Protein 6BK5 (pdb70)

Foldseek 3Di:
DQQFLFFDCQDPCLLVLLVVLLVLVLVLVVPPLQVQDCFPVRQNVLSVVQSVLVVLLPVVDPCVQVGGQSVVSRLSSLSSVLSVVLSVLCVVPVVCCSVCPDPSVVVVNLSSLLSLVSSVLCCQCCPSSHGPQPHDQPDPVLRCVCCVVPNRRFKAALVVVVVVCCVPVVDDPLCSVVVCVQQVSNPSRMHGSVSSSLQCLAQDPPNLSVLSCCCQPPNDLQEDEEDGPVVQVVLCLVPLVPQQEKHKYAYSVDRSWIKMWTHHPVSDIDIDTDPPDYPLVVVVVCVVVSRHAARSNHNDGDPSVVSSVCRVVVVVPQDSVND

Nearest PDB structures (foldseek):
  6bk5-assembly1_A  TM=1.003E+00  e=8.204E-56  Salpingoeca rosetta
  8vw5-assembly2_B  TM=9.640E-01  e=7.137E-28  Homo sapiens
  9fqh-assembly1_A  TM=9.362E-01  e=2.636E-28  Homo sapiens
  8vw5-assembly1_A  TM=9.492E-01  e=9.622E-28  Homo sapiens
  8gcy-assembly1_A  TM=9.253E-01  e=1.363E-27  Homo sapiens

InterPro domains:
  IPR001841 Zinc finger, RING-type [PS50089] (362-403)
  IPR001841 Zinc finger, RING-type [SM00184] (362-402)
  IPR003153 Adaptor protein Cbl, N-terminal helical [PF02262] (37-157)
  IPR009060 UBA-like superfamily [SSF46934] (501-550)
  IPR011992 EF-hand domain pair [SSF47473] (161-243)
  IPR013083 Zinc finger, RING/FYVE/PHD-type [G3DSA:3.30.40.10] (332-418)
  IPR014741 Adaptor protein Cbl, EF hand-like [PF02761] (161-243)
  IPR014742 Adaptor protein Cbl, SH2-like domain [PF02762] (245-330)
  IPR014742 Adaptor protein Cbl, SH2-like domain [cd09920] (237-333)
  IPR015940 Ubiquitin-associated domain [PF00627] (513-548)
  IPR015940 Ubiquitin-associated domain [PS50030] (511-551)
  IPR015940 Ubiquitin-associated domain [SM00165] (513-550)
  IPR017907 Zinc finger, RING-type, cons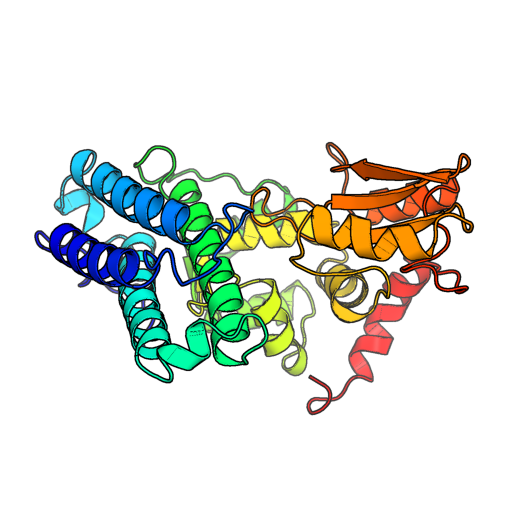erved site [PS00518] (377-386)
  IPR024159 Adaptor protein Cbl, PTB domain [PS51506] (32-332)
  IPR024162 Adaptor prote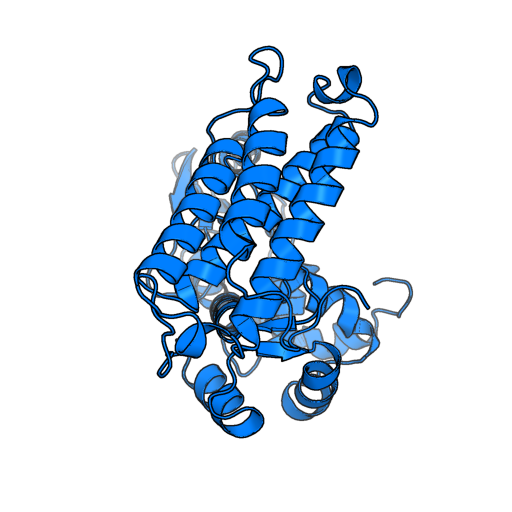in Cbl [PTHR23007] (11-489)
  IPR036537 Adaptor protein Cbl, N-terminal domain superfamily [G3DSA:1.20.930.20] (32-157)
  IPR036537 Adaptor protein Cbl, N-terminal domain superfamily [SSF47668] (36-157)
  IPR036860 SH2 domain superfamily [G3DSA:3.30.505.10] (246-331)
  IPR036860 SH2 domain superfamily [SSF55550] (245-330)

B-factor: mean 47.24, std 24.7, range [16.47, 146.28]

Sequence (323 aa):
DLFTCEPGAVDARTTSRIEKATRKLLTLCSNKRLKLKNSPPYLQGILFDTNDFFRRIFSLNTLDTLRDCPYLNLAVRKYLIHCRIATKLFRDAGEEMESEDSEYRRQLNKYTLVFSHMLADLQAVYKDGHLDADFTIVKIDAREFWHRQFGKRLVVPWSELVPIMQAELGLSEKEGPALQHTMDITENNHVSWFEFDVFTRLFQPWSQLINNWYVLALNHPAYKAFITYDEVEAILRHHLHRPGSYVYRLSCTRLGQWAIGFVTRAGKIVQTIPQNKSLYQALLDGVEERLYLYPDGKNVQLDLKRMISDAPQNRVQVTKEEY

Structure (mmCIF, N/CA/C/O backbone):
data_6BK5
#
_entry.id   6BK5
#
_cell.length_a   115.251
_cell.length_b   115.251
_cell.length_c   68.777
_cell.angle_alpha   90.00
_cell.angle_beta   90.00
_cell.angle_gamma   120.00
#
_symmetry.space_group_name_H-M   'P 31 2 1'
#
loop_
_entity.id
_entity.type
_entity.pdbx_description
1 polymer 'Ubiquitin Ligase Cbl'
2 non-polymer 'CALCIUM ION'
3 water water
#
loop_
_atom_site.group_PDB
_atom_site.id
_atom_site.type_symbol
_atom_site.label_atom_id
_atom_site.label_alt_id
_atom_site.label_comp_id
_atom_site.label_asym_id
_atom_site.label_entity_id
_atom_site.label_seq_id
_atom_site.pdbx_PDB_ins_code
_atom_site.Cartn_x
_atom_site.Cartn_y
_atom_site.Cartn_z
_atom_site.occupancy
_atom_site.B_iso_or_equiv
_atom_site.auth_seq_id
_atom_site.auth_comp_id
_atom_site.auth_asym_id
_atom_site.auth_atom_id
_atom_site.pdbx_PDB_model_num
ATOM 1 N N . ASP A 1 27 ? -39.097 0.323 16.555 1.00 94.89 27 ASP A N 1
ATOM 2 C CA . ASP A 1 27 ? -38.481 -0.857 15.959 1.00 92.80 27 ASP A CA 1
ATOM 3 C C . ASP A 1 27 ? -38.463 -0.709 14.438 1.00 84.47 27 ASP A C 1
ATOM 4 O O . ASP A 1 27 ? -39.073 0.212 13.896 1.00 80.93 27 ASP A O 1
ATOM 9 N N . LEU A 1 28 ? -37.765 -1.620 13.753 1.00 82.99 28 LEU A N 1
ATOM 10 C CA . LEU A 1 28 ? -37.556 -1.482 12.313 1.00 78.44 28 LEU A CA 1
ATOM 11 C C . LEU A 1 28 ? -38.740 -1.995 11.498 1.00 74.31 28 LEU A C 1
ATOM 12 O O . LEU A 1 28 ? -39.045 -1.446 10.432 1.00 75.77 28 LEU A O 1
ATOM 17 N N . PHE A 1 29 ? -39.397 -3.058 11.955 1.00 65.74 29 PHE A N 1
ATOM 18 C CA . PHE A 1 29 ? -40.420 -3.735 11.164 1.00 55.37 29 PHE A CA 1
ATOM 19 C C . PHE A 1 29 ? -41.778 -3.256 11.637 1.00 55.94 29 PHE A C 1
ATOM 20 O O . PHE A 1 29 ? -42.179 -3.520 12.774 1.00 58.67 29 PHE A O 1
ATOM 28 N N . THR A 1 30 ? -42.479 -2.551 10.759 1.00 57.39 30 THR A N 1
ATOM 29 C CA . THR A 1 30 ? -43.723 -1.897 11.113 1.00 53.96 30 THR A CA 1
ATOM 30 C C . THR A 1 30 ? -44.670 -1.969 9.924 1.00 44.94 30 THR A C 1
ATOM 31 O O . THR A 1 30 ? -44.236 -2.086 8.774 1.00 45.58 30 THR A O 1
ATOM 35 N N . CYS A 1 31 ? -45.971 -1.922 10.209 1.00 41.54 31 CYS A N 1
ATOM 36 C CA . CYS A 1 31 ? -46.995 -2.060 9.173 1.00 40.04 31 CYS A CA 1
ATOM 37 C C . CYS A 1 31 ? -47.536 -0.732 8.672 1.00 39.48 31 CYS A C 1
ATOM 38 O O . CYS A 1 31 ? -48.386 -0.727 7.776 1.00 43.40 31 CYS A O 1
ATOM 41 N N . GLU A 1 32 ? -47.082 0.384 9.237 1.00 33.18 32 GLU A N 1
ATOM 42 C CA . GLU A 1 32 ? -47.617 1.683 8.895 1.00 40.87 32 GLU A CA 1
ATOM 43 C C . GLU A 1 32 ? -47.305 2.011 7.435 1.00 44.21 32 GLU A C 1
ATOM 44 O O . GLU A 1 32 ? -46.347 1.485 6.856 1.00 40.01 32 GLU A O 1
ATOM 50 N N . PRO A 1 33 ? -48.113 2.862 6.807 1.00 43.18 33 PRO A N 1
ATOM 51 C CA . PRO A 1 33 ? -47.834 3.239 5.424 1.00 47.96 33 PRO A CA 1
ATOM 52 C C . PRO A 1 33 ? -46.561 4.063 5.344 1.00 43.84 33 PRO A C 1
ATOM 53 O O . PRO A 1 33 ? -46.126 4.684 6.317 1.00 41.02 33 PRO A O 1
ATOM 57 N N . GLY A 1 34 ? -45.950 4.047 4.159 1.00 41.19 34 GLY A N 1
ATOM 58 C CA . GLY A 1 34 ? -44.784 4.875 3.903 1.00 36.45 34 GLY A CA 1
ATOM 59 C C . GLY A 1 34 ? -43.724 4.161 3.092 1.00 39.83 34 GLY A C 1
ATOM 60 O O . GLY A 1 34 ? -42.839 4.795 2.518 1.00 46.70 34 GLY A O 1
ATOM 61 N N . ALA A 1 35 ? -43.789 2.836 3.051 1.00 32.78 35 ALA A N 1
ATOM 62 C CA . ALA A 1 35 ? -42.816 2.065 2.298 1.00 34.08 35 ALA A CA 1
ATOM 63 C C . ALA A 1 35 ? -43.265 1.797 0.874 1.00 37.48 35 ALA A C 1
ATOM 64 O O . ALA A 1 35 ? -42.423 1.488 0.023 1.00 35.82 35 ALA A O 1
ATOM 66 N N . VAL A 1 36 ? -44.567 1.897 0.611 1.00 34.82 36 VAL A N 1
ATOM 67 C CA . VAL A 1 36 ? -45.153 1.642 -0.698 1.00 31.64 36 VAL A CA 1
ATOM 68 C C . VAL A 1 36 ? -45.374 2.992 -1.367 1.00 37.91 36 VAL A C 1
ATOM 69 O O . VAL A 1 36 ? -46.191 3.791 -0.896 1.00 40.02 36 VAL A O 1
ATOM 73 N N . ASP A 1 37 ? -44.626 3.275 -2.438 1.00 37.89 37 ASP A N 1
ATOM 74 C CA . ASP A 1 37 ? -44.873 4.476 -3.242 1.00 38.25 37 ASP A CA 1
ATOM 75 C C . ASP A 1 37 ? -44.325 4.254 -4.648 1.00 33.35 37 ASP A C 1
ATOM 76 O O . ASP A 1 37 ? -43.870 3.160 -4.997 1.00 35.72 37 ASP A O 1
ATOM 81 N N . ALA A 1 38 ? -44.336 5.313 -5.445 1.00 36.09 38 ALA A N 1
ATOM 82 C CA . ALA A 1 38 ? -43.933 5.227 -6.839 1.00 43.29 38 ALA A CA 1
ATOM 83 C C . ALA A 1 38 ? -42.468 4.829 -7.033 1.00 50.17 38 ALA A C 1
ATOM 84 O O . ALA A 1 38 ? -42.101 4.460 -8.152 1.00 47.93 38 ALA A O 1
ATOM 86 N N . ARG A 1 39 ? -41.631 4.866 -5.992 1.00 45.96 39 ARG A N 1
ATOM 87 C CA . ARG A 1 39 ? -40.232 4.480 -6.128 1.00 41.97 39 ARG A CA 1
ATOM 88 C C . ARG A 1 39 ? -39.920 3.116 -5.530 1.00 42.81 39 ARG A C 1
ATOM 89 O O . ARG A 1 39 ? -38.766 2.680 -5.591 1.00 43.30 39 ARG A O 1
ATOM 97 N N . THR A 1 40 ? -40.914 2.423 -4.981 1.00 32.63 40 THR A N 1
ATOM 98 C CA . THR A 1 40 ? -40.646 1.187 -4.260 1.00 39.80 40 THR A CA 1
ATOM 99 C C . THR A 1 40 ? -39.947 0.157 -5.145 1.00 42.45 40 THR A C 1
ATOM 100 O O . THR A 1 40 ? -38.983 -0.483 -4.711 1.00 47.95 40 THR A O 1
ATOM 104 N N . THR A 1 41 ? -40.415 -0.036 -6.386 1.00 36.92 41 THR A N 1
ATOM 105 C CA . THR A 1 41 ? -39.798 -1.104 -7.177 1.00 39.91 41 THR A CA 1
ATOM 106 C C . THR A 1 41 ? -38.374 -0.732 -7.571 1.00 41.39 41 THR A C 1
ATOM 107 O O . THR A 1 41 ? -37.502 -1.606 -7.644 1.00 42.52 41 THR A O 1
ATOM 111 N N . SER A 1 42 ? -38.119 0.557 -7.796 1.00 37.44 42 SER A N 1
ATOM 112 C CA . SER A 1 42 ? -36.751 1.024 -7.985 1.00 39.92 42 SER A CA 1
ATOM 113 C C . SER A 1 42 ? -35.873 0.665 -6.783 1.00 40.29 42 SER A C 1
ATOM 114 O O . SER A 1 42 ? -34.774 0.124 -6.939 1.00 39.16 42 SER A O 1
ATOM 117 N N . ARG A 1 43 ? -36.349 0.942 -5.569 1.00 46.30 43 ARG A N 1
ATOM 118 C CA . ARG A 1 43 ? -35.551 0.603 -4.395 1.00 44.84 43 ARG A CA 1
ATOM 119 C C . ARG A 1 43 ? -35.385 -0.905 -4.268 1.00 46.37 43 ARG A C 1
ATOM 120 O O . ARG A 1 43 ? -34.303 -1.394 -3.919 1.00 49.82 43 ARG A O 1
ATOM 128 N N . ILE A 1 44 ? -36.436 -1.660 -4.584 1.00 44.99 44 ILE A N 1
ATOM 129 C CA . ILE A 1 44 ? -36.353 -3.114 -4.486 1.00 42.05 44 ILE A CA 1
ATOM 130 C C . ILE A 1 44 ? -35.389 -3.660 -5.526 1.00 46.77 44 ILE A C 1
ATOM 131 O O . ILE A 1 44 ? -34.602 -4.576 -5.243 1.00 46.47 44 ILE A O 1
ATOM 136 N N . GLU A 1 45 ? -35.409 -3.094 -6.736 1.00 46.55 45 GLU A N 1
ATOM 137 C CA . GLU A 1 45 ? -34.496 -3.569 -7.770 1.00 46.62 45 GLU A CA 1
ATOM 138 C C . GLU A 1 45 ? -33.045 -3.221 -7.443 1.00 47.65 45 GLU A C 1
ATOM 139 O O . GLU A 1 45 ? -32.138 -4.032 -7.675 1.00 49.16 45 GLU A O 1
ATOM 145 N N . LYS A 1 46 ? -32.805 -2.024 -6.902 1.00 44.70 46 LYS A N 1
ATOM 146 C CA . LYS A 1 46 ? -31.437 -1.626 -6.578 1.00 47.53 46 LYS A CA 1
ATOM 147 C C . LYS A 1 46 ? -30.856 -2.501 -5.477 1.00 49.99 46 LYS A C 1
ATOM 148 O O . LYS A 1 46 ? -29.690 -2.909 -5.553 1.00 52.26 46 LYS A O 1
ATOM 154 N N . ALA A 1 47 ? -31.653 -2.807 -4.447 1.00 41.08 47 ALA A N 1
ATOM 155 C CA . ALA A 1 47 ? -31.170 -3.700 -3.398 1.00 43.75 47 ALA A CA 1
ATOM 156 C C . ALA A 1 47 ? -30.941 -5.105 -3.937 1.00 46.28 47 ALA A C 1
ATOM 157 O O . ALA A 1 47 ? -29.996 -5.782 -3.522 1.00 44.40 47 ALA A O 1
ATOM 159 N N . THR A 1 48 ? -31.782 -5.543 -4.882 1.00 49.93 48 THR A N 1
ATOM 160 C CA . THR A 1 48 ? -31.708 -6.911 -5.390 1.00 47.71 48 THR A CA 1
ATOM 161 C C . THR A 1 48 ? -30.466 -7.119 -6.260 1.00 50.66 48 THR A C 1
ATOM 162 O O . THR A 1 48 ? -29.724 -8.091 -6.078 1.00 50.72 48 THR A O 1
ATOM 166 N N . ARG A 1 49 ? -30.223 -6.235 -7.227 1.00 54.58 49 ARG A N 1
ATOM 167 C CA . ARG A 1 49 ? -29.055 -6.477 -8.070 1.00 59.64 49 ARG A CA 1
ATOM 168 C C . ARG A 1 49 ? -27.758 -6.241 -7.298 1.00 59.29 49 ARG A C 1
ATOM 169 O O . ARG A 1 49 ? -26.768 -6.937 -7.535 1.00 57.40 49 ARG A O 1
ATOM 177 N N . LYS A 1 50 ? -27.765 -5.305 -6.343 1.00 59.29 50 LYS A N 1
ATOM 178 C CA . LYS A 1 50 ? -26.621 -5.101 -5.457 1.00 57.62 50 LYS A CA 1
ATOM 179 C C . LYS A 1 50 ? -26.191 -6.406 -4.813 1.00 62.19 50 LYS A C 1
ATOM 180 O O . LYS A 1 50 ? -24.996 -6.662 -4.626 1.00 66.53 50 LYS A O 1
ATOM 186 N N . LEU A 1 51 ? -27.162 -7.242 -4.469 1.00 62.69 51 LEU A N 1
ATOM 187 C CA . LEU A 1 51 ? -26.919 -8.509 -3.805 1.00 59.96 51 LEU A CA 1
ATOM 188 C C . LEU A 1 51 ? -26.701 -9.638 -4.799 1.00 60.94 51 LEU A C 1
ATOM 189 O O . LEU A 1 51 ? -25.905 -10.541 -4.531 1.00 67.58 51 LEU A O 1
ATOM 194 N N . LEU A 1 52 ? -27.382 -9.600 -5.949 1.00 57.18 52 LEU A N 1
ATOM 195 C CA . LEU A 1 52 ? -27.123 -10.582 -7.000 1.00 59.72 52 LEU A CA 1
ATOM 196 C C . LEU A 1 52 ? -25.700 -10.469 -7.539 1.00 63.53 52 LEU A C 1
ATOM 197 O O . LEU A 1 52 ? -25.106 -11.474 -7.956 1.00 65.11 52 LEU A O 1
ATOM 202 N N . THR A 1 53 ? -25.144 -9.259 -7.562 1.00 59.61 53 THR A N 1
ATOM 203 C CA . THR A 1 53 ? -23.757 -9.108 -7.981 1.00 67.29 53 THR A CA 1
ATOM 204 C C . THR A 1 53 ? -22.814 -9.749 -6.974 1.00 77.07 53 THR A C 1
ATOM 205 O O . THR A 1 53 ? -21.830 -10.395 -7.354 1.00 88.47 53 THR A O 1
ATOM 209 N N . LEU A 1 54 ? -23.110 -9.589 -5.684 1.00 75.68 54 LEU A N 1
ATOM 210 C CA . LEU A 1 54 ? -22.307 -10.213 -4.643 1.00 68.58 54 LEU A CA 1
ATOM 211 C C . LEU A 1 54 ? -22.323 -11.726 -4.782 1.00 69.17 54 LEU A C 1
ATOM 212 O O . LEU A 1 54 ? -21.285 -12.353 -5.025 1.00 77.15 54 LEU A O 1
ATOM 217 N N . CYS A 1 55 ? -23.494 -12.334 -4.657 1.00 68.29 55 CYS A N 1
ATOM 218 C CA . CYS A 1 55 ? -23.551 -13.791 -4.750 1.00 82.13 55 CYS A CA 1
ATOM 219 C C . CYS A 1 55 ? -23.528 -14.281 -6.192 1.00 89.75 55 CYS A C 1
ATOM 220 O O . CYS A 1 55 ? -24.215 -15.240 -6.549 1.00 92.15 55 CYS A O 1
ATOM 223 N N . SER A 1 56 ? -22.725 -13.630 -7.034 1.00 91.45 56 SER A N 1
ATOM 224 C CA . SER A 1 56 ? -22.485 -14.058 -8.400 1.00 90.60 56 SER A CA 1
ATOM 225 C C . SER A 1 56 ? -21.034 -14.438 -8.637 1.00 95.01 56 SER A C 1
ATOM 226 O O . SER A 1 56 ? -20.674 -14.780 -9.773 1.00 93.00 56 SER A O 1
ATOM 229 N N . ASN A 1 57 ? -20.185 -14.360 -7.612 1.00 99.56 57 ASN A N 1
ATOM 230 C CA . ASN A 1 57 ? -18.847 -14.923 -7.724 1.00 108.28 57 ASN A CA 1
ATOM 231 C C . ASN A 1 57 ? -18.963 -16.391 -8.076 1.00 112.44 57 ASN A C 1
ATOM 232 O O . ASN A 1 57 ? -19.459 -17.183 -7.269 1.00 112.13 57 ASN A O 1
ATOM 237 N N . LYS A 1 58 ? -18.524 -16.769 -9.275 1.00 116.78 58 LYS A N 1
ATOM 238 C CA . LYS A 1 58 ? -18.264 -18.181 -9.506 1.00 122.54 58 LYS A CA 1
ATOM 239 C C . LYS A 1 58 ? -17.253 -18.711 -8.498 1.00 122.07 58 LYS A C 1
ATOM 240 O O . LYS A 1 58 ? -17.221 -19.919 -8.238 1.00 125.25 58 LYS A O 1
ATOM 246 N N . ARG A 1 59 ? -16.444 -17.817 -7.916 1.00 117.76 59 ARG A N 1
ATOM 247 C CA . ARG A 1 59 ? -15.588 -18.169 -6.788 1.00 110.84 59 ARG A CA 1
ATOM 248 C C . ARG A 1 59 ? -16.409 -18.739 -5.636 1.00 108.24 59 ARG A C 1
ATOM 249 O O . ARG A 1 59 ? -16.069 -19.787 -5.072 1.00 109.80 59 ARG A O 1
ATOM 257 N N . LEU A 1 60 ? -17.492 -18.059 -5.269 1.00 102.95 60 LEU A N 1
ATOM 258 C CA . LEU A 1 60 ? -18.430 -18.625 -4.309 1.00 103.30 60 LEU A CA 1
ATOM 259 C C . LEU A 1 60 ? -18.976 -19.939 -4.848 1.00 107.74 60 LEU A C 1
ATOM 260 O O . LEU A 1 60 ? -19.505 -19.994 -5.962 1.00 107.01 60 LEU A O 1
ATOM 265 N N . LYS A 1 61 ? -18.834 -21.002 -4.068 1.00 112.84 61 LYS A N 1
ATOM 266 C CA . LYS A 1 61 ? -19.285 -22.319 -4.487 1.00 114.02 61 LYS A CA 1
ATOM 267 C C . LYS A 1 61 ? -20.785 -22.517 -4.263 1.00 110.39 61 LYS A C 1
ATOM 268 O O . LYS A 1 61 ? -21.234 -23.665 -4.169 1.00 115.35 61 LYS A O 1
ATOM 274 N N . LEU A 1 62 ? -21.557 -21.428 -4.184 1.00 104.56 62 LEU A N 1
ATOM 275 C CA . LEU A 1 62 ? -22.981 -21.494 -3.857 1.00 98.61 62 LEU A CA 1
ATOM 276 C C . LEU A 1 62 ? -23.715 -22.452 -4.781 1.00 99.64 62 LEU A C 1
ATOM 277 O O . LEU A 1 62 ? -23.700 -22.282 -6.004 1.00 100.98 62 LEU A O 1
ATOM 282 N N . LYS A 1 63 ? -24.362 -23.455 -4.191 1.00 96.78 63 LYS A N 1
ATOM 283 C CA . LYS A 1 63 ? -25.040 -24.490 -4.956 1.00 94.00 63 LYS A CA 1
ATOM 284 C C . LYS A 1 63 ? -26.466 -24.071 -5.305 1.00 91.64 63 LYS A C 1
ATOM 285 O O . LYS A 1 63 ? -27.063 -23.192 -4.673 1.00 80.96 63 LYS A O 1
ATOM 291 N N . ASN A 1 64 ? -27.007 -24.719 -6.340 1.00 96.05 64 ASN A N 1
ATOM 292 C CA . ASN A 1 64 ? -28.379 -24.456 -6.757 1.00 95.95 64 ASN A CA 1
ATOM 293 C C . ASN A 1 64 ? -29.402 -25.050 -5.796 1.00 97.92 64 ASN A C 1
ATOM 294 O O . ASN A 1 64 ? -30.567 -24.632 -5.822 1.00 95.69 64 ASN A O 1
ATOM 299 N N . SER A 1 65 ? -28.992 -26.011 -4.964 1.00 100.36 65 SER A N 1
ATOM 300 C CA . SER A 1 65 ? -29.900 -26.700 -4.059 1.00 95.60 65 SER A CA 1
ATOM 301 C C . SER A 1 65 ? -30.733 -25.694 -3.266 1.00 88.00 65 SER A C 1
ATOM 302 O O . SER A 1 65 ? -30.176 -24.728 -2.723 1.00 89.51 65 SER A O 1
ATOM 305 N N . PRO A 1 66 ? -32.053 -25.858 -3.204 1.00 76.72 66 PRO A N 1
ATOM 306 C CA . PRO A 1 66 ? -32.877 -24.959 -2.383 1.00 68.22 66 PRO A CA 1
ATOM 307 C C . PRO A 1 66 ? -32.490 -25.074 -0.921 1.00 65.04 66 PRO A C 1
ATOM 308 O O . PRO A 1 66 ? -32.165 -26.171 -0.446 1.00 71.31 66 PRO A O 1
ATOM 312 N N . PRO A 1 67 ? -32.494 -23.961 -0.175 1.00 64.69 67 PRO A N 1
ATOM 313 C CA . PRO A 1 67 ? -32.867 -22.628 -0.665 1.00 62.99 67 PRO A CA 1
ATOM 314 C C . PRO A 1 67 ? -31.771 -21.995 -1.540 1.00 60.42 67 PRO A C 1
ATOM 315 O O . PRO A 1 67 ? -30.618 -21.932 -1.125 1.00 62.46 67 PRO A O 1
ATOM 319 N N . TYR A 1 68 ? -32.137 -21.545 -2.738 1.00 58.83 68 TYR A N 1
ATOM 320 C CA . TYR A 1 68 ? -31.187 -21.015 -3.712 1.00 59.77 68 TYR A CA 1
ATOM 321 C C . TYR A 1 68 ? -31.284 -19.492 -3.712 1.00 57.21 68 TYR A C 1
ATOM 322 O O . TYR A 1 68 ? -32.245 -18.925 -4.243 1.00 50.15 68 TYR A O 1
ATOM 331 N N . LEU A 1 69 ? -30.261 -18.837 -3.155 1.00 49.39 69 LEU A N 1
ATOM 332 C CA . LEU A 1 69 ? -30.347 -17.410 -2.860 1.00 46.97 69 LEU A CA 1
ATOM 333 C C . LEU A 1 69 ? -30.567 -16.579 -4.121 1.00 57.24 69 LEU A C 1
ATOM 334 O O . LEU A 1 69 ? -31.451 -15.713 -4.154 1.00 57.37 69 LEU A O 1
ATOM 339 N N . GLN A 1 70 ? -29.772 -16.827 -5.170 1.00 52.81 70 GLN A N 1
ATOM 340 C CA . GLN A 1 70 ? -29.891 -16.036 -6.397 1.00 55.13 70 GLN A CA 1
ATOM 341 C C . GLN A 1 70 ? -31.267 -16.187 -7.031 1.00 51.95 70 GLN A C 1
ATOM 342 O O . GLN A 1 70 ? -31.850 -15.205 -7.500 1.00 53.81 70 GLN A O 1
ATOM 348 N N . GLY A 1 71 ? -31.794 -17.413 -7.066 1.00 52.49 71 GLY A N 1
ATOM 349 C CA . GLY A 1 71 ? -33.117 -17.625 -7.615 1.00 45.00 71 GLY A CA 1
ATOM 350 C C . GLY A 1 71 ? -34.193 -16.942 -6.799 1.00 47.85 71 GLY A C 1
ATOM 351 O O . GLY A 1 71 ? -35.131 -16.365 -7.353 1.00 44.39 71 GLY A O 1
ATOM 352 N N . ILE A 1 72 ? -34.074 -16.997 -5.470 1.00 45.53 72 ILE A N 1
ATOM 353 C CA . ILE A 1 72 ? -35.063 -16.344 -4.615 1.00 40.80 72 ILE A CA 1
ATOM 354 C C . ILE A 1 72 ? -35.028 -14.839 -4.830 1.00 44.75 72 ILE A C 1
ATOM 355 O O . ILE A 1 72 ? -36.071 -14.191 -4.981 1.00 45.59 72 ILE A O 1
ATOM 360 N N . LEU A 1 73 ? -33.824 -14.261 -4.860 1.00 44.80 73 LEU A N 1
ATOM 361 C CA . LEU A 1 73 ? -33.711 -12.822 -5.049 1.00 42.47 73 LEU A CA 1
ATOM 362 C C . LEU A 1 73 ? -34.337 -12.412 -6.370 1.00 45.77 73 LEU A C 1
ATOM 363 O O . LEU A 1 73 ? -35.161 -11.491 -6.426 1.00 43.76 73 LEU A O 1
ATOM 368 N N . PHE A 1 74 ? -33.976 -13.113 -7.442 1.00 42.75 74 PHE A N 1
ATOM 369 C CA . PHE A 1 74 ? -34.597 -12.862 -8.731 1.00 42.93 74 PHE A CA 1
ATOM 370 C C . PHE A 1 74 ? -36.116 -12.980 -8.640 1.00 42.91 74 PHE A C 1
ATOM 371 O O . PHE A 1 74 ? -36.846 -12.077 -9.067 1.00 44.40 74 PHE A O 1
ATOM 379 N N . ASP A 1 75 ? -36.607 -14.086 -8.071 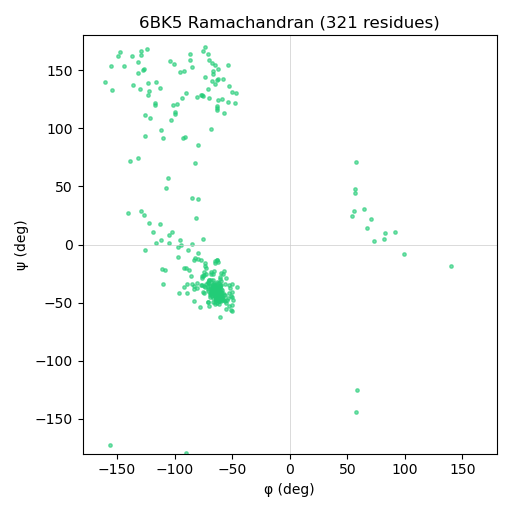1.00 39.12 75 ASP A N 1
ATOM 380 C CA . ASP A 1 75 ? -38.047 -14.327 -8.033 1.00 40.54 75 ASP A CA 1
ATOM 381 C C . ASP A 1 75 ? -38.773 -13.264 -7.226 1.00 38.75 75 ASP A C 1
ATOM 382 O O . ASP A 1 75 ? -39.894 -12.873 -7.575 1.00 45.66 75 ASP A O 1
ATOM 387 N N . THR A 1 76 ? -38.160 -12.797 -6.134 1.00 33.65 76 THR A N 1
ATOM 388 C CA . THR A 1 76 ? -38.836 -11.851 -5.244 1.00 37.50 76 THR A CA 1
ATOM 389 C C . THR A 1 76 ? -38.959 -10.479 -5.897 1.00 34.96 76 THR A C 1
ATOM 390 O O . THR A 1 76 ? -40.036 -9.865 -5.904 1.00 31.21 76 THR A O 1
ATOM 394 N N . ASN A 1 77 ? -37.851 -9.975 -6.430 1.00 38.79 77 ASN A N 1
ATOM 395 C CA . ASN A 1 77 ? -37.899 -8.763 -7.235 1.00 39.55 77 ASN A CA 1
ATOM 396 C C . ASN A 1 77 ? -38.958 -8.872 -8.319 1.00 37.88 77 ASN A C 1
ATOM 397 O O . ASN A 1 77 ? -39.735 -7.935 -8.547 1.00 34.85 77 ASN A O 1
ATOM 402 N N . ASP A 1 78 ? -39.009 -10.020 -8.993 1.00 37.47 78 ASP A N 1
ATOM 403 C CA . ASP A 1 78 ? -40.003 -10.209 -10.038 1.00 35.19 78 ASP A CA 1
ATOM 404 C C . ASP A 1 78 ? -41.414 -10.209 -9.456 1.00 36.86 78 ASP A C 1
ATOM 405 O O . ASP A 1 78 ? -42.346 -9.679 -10.072 1.00 39.80 78 ASP A O 1
ATOM 410 N N . PHE A 1 79 ? -41.593 -10.749 -8.253 1.00 32.23 79 PHE A N 1
ATOM 411 C CA . PHE A 1 79 ? -42.959 -10.834 -7.754 1.00 29.19 79 PHE A CA 1
ATOM 412 C C . PHE A 1 79 ? -43.458 -9.488 -7.250 1.00 31.34 79 PHE A C 1
ATOM 413 O O . PHE A 1 79 ? -44.648 -9.181 -7.393 1.00 29.47 79 PHE A O 1
ATOM 421 N N . PHE A 1 80 ? -42.575 -8.679 -6.652 1.00 30.56 80 PHE A N 1
ATOM 422 C CA . PHE A 1 80 ? -42.937 -7.291 -6.361 1.00 32.82 80 PHE A CA 1
ATOM 423 C C . PHE A 1 80 ? -43.301 -6.537 -7.639 1.00 30.27 80 PHE A C 1
ATOM 424 O O . PHE A 1 80 ? -44.275 -5.775 -7.658 1.00 32.84 80 PHE A O 1
ATOM 432 N N . ARG A 1 81 ? -42.520 -6.711 -8.715 1.00 32.02 81 ARG A N 1
ATOM 433 C CA . ARG A 1 81 ? -42.848 -6.005 -9.951 1.00 37.68 81 ARG A CA 1
ATOM 434 C C . ARG A 1 81 ? -44.221 -6.405 -10.458 1.00 38.39 81 ARG A C 1
ATOM 435 O O . ARG A 1 81 ? -44.949 -5.580 -11.025 1.00 42.27 81 ARG A O 1
ATOM 443 N N . ARG A 1 82 ? -44.580 -7.670 -10.267 1.00 31.39 82 ARG A N 1
ATOM 444 C CA . ARG A 1 82 ? -45.884 -8.140 -10.690 1.00 30.47 82 ARG A CA 1
ATOM 445 C C . ARG A 1 82 ? -46.986 -7.453 -9.893 1.00 34.00 82 ARG A C 1
ATOM 446 O O . ARG A 1 82 ? -47.977 -6.988 -10.467 1.00 43.45 82 ARG A O 1
ATOM 454 N N . ILE A 1 83 ? -46.808 -7.340 -8.572 1.00 27.55 83 ILE A N 1
ATOM 455 C CA . ILE A 1 83 ? -47.817 -6.702 -7.733 1.00 27.63 83 ILE A CA 1
ATOM 456 C C . ILE A 1 83 ? -48.013 -5.249 -8.150 1.00 32.07 83 ILE A C 1
ATOM 457 O O . ILE A 1 83 ? -49.150 -4.785 -8.314 1.00 31.17 83 ILE A O 1
ATOM 462 N N . PHE A 1 84 ? -46.908 -4.517 -8.362 1.00 26.08 84 PHE A N 1
ATOM 463 C CA . PHE A 1 84 ? -47.017 -3.110 -8.733 1.00 30.40 84 PHE A CA 1
ATOM 464 C C . PHE A 1 84 ? -47.469 -2.909 -10.172 1.00 33.80 84 PHE A C 1
ATOM 465 O O . PHE A 1 84 ? -47.866 -1.801 -10.533 1.00 44.49 84 PHE A O 1
ATOM 473 N N . SER A 1 85 ? -47.409 -3.932 -11.007 1.00 31.85 85 SER A N 1
ATOM 474 C CA . SER A 1 85 ? -47.972 -3.796 -12.338 1.00 31.67 85 SER A CA 1
ATOM 475 C C . SER A 1 85 ? -49.452 -4.143 -12.387 1.00 31.24 85 SER A C 1
ATOM 476 O O . SER A 1 85 ? -50.142 -3.730 -13.324 1.00 35.88 85 SER A O 1
ATOM 479 N N . LEU A 1 86 ? -49.946 -4.919 -11.427 1.00 36.75 86 LEU A N 1
ATOM 480 C CA . LEU A 1 86 ? -51.329 -5.370 -11.418 1.00 39.07 86 LEU A CA 1
ATOM 481 C C . LEU A 1 86 ? -52.228 -4.511 -10.535 1.00 40.47 86 LEU A C 1
ATOM 482 O O . LEU A 1 86 ? -53.450 -4.670 -10.587 1.00 41.42 86 LEU A O 1
ATOM 487 N N . ASN A 1 87 ? -51.655 -3.618 -9.726 1.00 36.33 87 ASN A N 1
ATOM 488 C CA . ASN A 1 87 ? -52.399 -2.808 -8.775 1.00 27.12 87 ASN A CA 1
ATOM 489 C C . ASN A 1 87 ? -51.894 -1.376 -8.819 1.00 33.64 87 ASN A C 1
ATOM 490 O O . ASN A 1 87 ? -50.683 -1.142 -8.841 1.00 35.18 87 ASN A O 1
ATOM 495 N N . THR A 1 88 ? -52.814 -0.421 -8.801 1.00 29.60 88 THR A N 1
ATOM 496 C CA . THR A 1 88 ? -52.389 0.961 -8.708 1.00 30.97 88 THR A CA 1
ATOM 497 C C . THR A 1 88 ? -51.845 1.271 -7.314 1.00 32.12 88 THR A C 1
ATOM 498 O O . THR A 1 88 ? -52.054 0.539 -6.349 1.00 28.55 88 THR A O 1
ATOM 502 N N . LEU A 1 89 ? -51.133 2.385 -7.217 1.00 32.79 89 LEU A N 1
ATOM 503 C CA . LEU A 1 89 ? -50.600 2.796 -5.927 1.00 32.98 89 LEU A CA 1
ATOM 504 C C . LEU A 1 89 ? -51.719 3.027 -4.920 1.00 38.85 89 LEU A C 1
ATOM 505 O O . LEU A 1 89 ? -51.606 2.615 -3.759 1.00 33.67 89 LEU A O 1
ATOM 510 N N . ASP A 1 90 ? -52.804 3.694 -5.343 1.00 32.38 90 ASP A N 1
ATOM 511 C CA . ASP A 1 90 ? -54.001 3.864 -4.524 1.00 40.40 90 ASP A CA 1
ATOM 512 C C . ASP A 1 90 ? -54.434 2.566 -3.852 1.00 41.91 90 ASP A C 1
ATOM 513 O O . ASP A 1 90 ? -54.921 2.577 -2.719 1.00 46.67 90 ASP A O 1
ATOM 518 N N . THR A 1 91 ? -54.277 1.445 -4.554 1.00 38.40 91 THR A N 1
ATOM 519 C CA . THR A 1 91 ? -54.665 0.151 -4.010 1.00 34.54 91 THR A CA 1
ATOM 520 C C . THR A 1 91 ? -53.605 -0.401 -3.054 1.00 31.93 91 THR A C 1
ATOM 521 O O . THR A 1 91 ? -53.936 -1.008 -2.037 1.00 32.16 91 THR A O 1
ATOM 525 N N . LEU A 1 92 ? -52.335 -0.196 -3.350 1.00 27.84 92 LEU A N 1
ATOM 526 C CA . LEU A 1 92 ? -51.271 -0.794 -2.558 1.00 30.31 92 LEU A CA 1
ATOM 527 C C . LEU A 1 92 ? -50.815 0.079 -1.395 1.00 31.28 92 LEU A C 1
ATOM 528 O O . LEU A 1 92 ? -50.241 -0.443 -0.437 1.00 32.57 92 LEU A O 1
ATOM 533 N N . ARG A 1 93 ? -51.089 1.381 -1.451 1.00 32.23 93 ARG A N 1
ATOM 534 C CA . ARG A 1 93 ? -50.386 2.348 -0.616 1.00 34.70 93 ARG A CA 1
ATOM 535 C C . ARG A 1 93 ? -50.490 2.018 0.872 1.00 39.16 93 ARG A C 1
ATOM 536 O O . ARG A 1 93 ? -49.501 2.111 1.609 1.00 38.10 93 ARG A O 1
ATOM 544 N N . ASP A 1 94 ? -51.675 1.648 1.338 1.00 37.80 94 ASP A N 1
ATOM 545 C CA . ASP A 1 94 ? -51.923 1.553 2.768 1.00 31.82 94 ASP A CA 1
ATOM 546 C C . ASP A 1 94 ? -51.955 0.117 3.270 1.00 27.70 94 ASP A C 1
ATOM 547 O O . ASP A 1 94 ? -52.260 -0.105 4.440 1.00 37.08 94 ASP A O 1
ATOM 552 N N . CYS A 1 95 ? -51.610 -0.854 2.437 1.00 24.27 95 CYS A N 1
ATOM 553 C CA . CYS A 1 95 ? -51.677 -2.249 2.862 1.00 31.27 95 CYS A CA 1
ATOM 554 C C . CYS A 1 95 ? -50.715 -2.512 4.022 1.00 33.10 95 CYS A C 1
ATOM 555 O O . CYS A 1 95 ? -49.498 -2.326 3.856 1.00 30.78 95 CYS A O 1
ATOM 558 N N . PRO A 1 96 ? -51.203 -2.931 5.198 1.00 28.47 96 PRO A N 1
ATOM 559 C CA . PRO A 1 96 ? -50.269 -3.229 6.296 1.00 34.11 96 PRO A CA 1
ATOM 560 C C . PRO A 1 96 ? -49.276 -4.317 5.934 1.00 38.09 96 PRO A C 1
ATOM 561 O O . PRO A 1 96 ? -48.081 -4.178 6.243 1.00 38.47 96 PRO A O 1
ATOM 565 N N . TYR A 1 97 ? -49.719 -5.386 5.256 1.00 29.58 97 TYR A N 1
ATOM 566 C CA . TYR A 1 97 ? -48.773 -6.445 4.927 1.00 26.85 97 TYR A CA 1
ATOM 567 C C . TYR A 1 97 ? -47.719 -5.970 3.929 1.00 30.00 97 TYR A C 1
ATOM 568 O O . TYR A 1 97 ? -46.522 -6.223 4.118 1.00 29.18 97 TYR A O 1
ATOM 577 N N . LEU A 1 98 ? -48.141 -5.339 2.828 1.00 22.21 98 LEU A N 1
ATOM 578 C CA . LEU A 1 98 ? -47.171 -5.032 1.783 1.00 25.18 98 LEU A CA 1
ATOM 579 C C . LEU A 1 98 ? -46.136 -4.027 2.281 1.00 32.17 98 LEU A C 1
ATOM 580 O O . LEU A 1 98 ? -44.960 -4.116 1.913 1.00 33.25 98 LEU A O 1
ATOM 585 N N . ASN A 1 99 ? -46.543 -3.088 3.141 1.00 27.17 99 ASN A N 1
ATOM 586 C CA . ASN A 1 99 ? -45.567 -2.153 3.686 1.00 33.66 99 ASN A CA 1
ATOM 587 C C . ASN A 1 99 ? -44.567 -2.876 4.570 1.00 32.79 99 ASN A C 1
ATOM 588 O O . ASN A 1 99 ? -43.368 -2.586 4.522 1.00 33.41 99 ASN A O 1
ATOM 593 N N . LEU A 1 100 ? -45.043 -3.828 5.376 1.00 32.53 100 LEU A N 1
ATOM 594 C CA . LEU A 1 100 ? -44.147 -4.639 6.197 1.00 31.87 100 LEU A CA 1
ATOM 595 C C . LEU A 1 100 ? -43.181 -5.446 5.325 1.00 34.43 100 LEU A C 1
ATOM 596 O O . LEU A 1 100 ? -41.966 -5.475 5.572 1.00 33.06 100 LEU A O 1
ATOM 601 N N . ALA A 1 101 ? -43.708 -6.099 4.289 1.00 23.68 101 ALA A N 1
ATOM 602 C CA . ALA A 1 101 ? -42.877 -6.969 3.469 1.00 25.79 101 ALA A CA 1
ATOM 603 C C . ALA A 1 101 ? -41.816 -6.175 2.719 1.00 30.67 101 ALA A C 1
ATOM 604 O O . ALA A 1 101 ? -40.677 -6.640 2.563 1.00 34.45 101 ALA A O 1
ATOM 606 N N . VAL A 1 102 ? -42.167 -4.977 2.242 1.00 30.49 102 VAL A N 1
ATOM 607 C CA . VAL A 1 102 ? -41.167 -4.138 1.583 1.00 28.87 102 VAL A CA 1
ATOM 608 C C . VAL A 1 10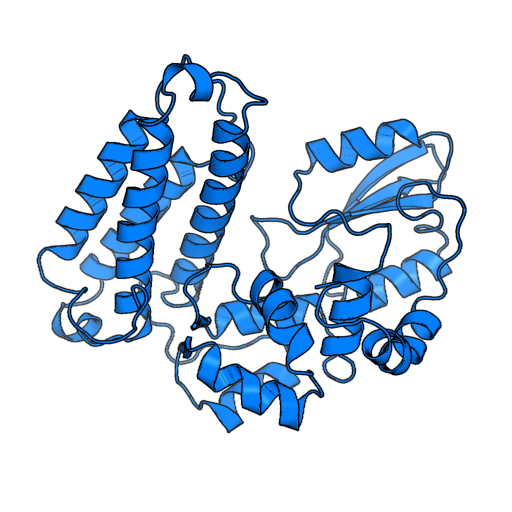2 ? -40.074 -3.753 2.572 1.00 29.63 102 VAL A C 1
ATOM 609 O O . VAL A 1 102 ? -38.882 -3.878 2.279 1.00 29.63 102 VAL A O 1
ATOM 613 N N . ARG A 1 103 ? -40.465 -3.294 3.764 1.00 31.61 103 ARG A N 1
ATOM 614 C CA . ARG A 1 103 ? -39.468 -2.881 4.749 1.00 36.55 103 ARG A CA 1
ATOM 615 C C . ARG A 1 103 ? -38.538 -4.032 5.093 1.00 37.75 103 ARG A C 1
ATOM 616 O O . ARG A 1 103 ? -37.316 -3.859 5.125 1.00 37.95 103 ARG A O 1
ATOM 624 N N . LYS A 1 104 ? -39.102 -5.227 5.313 1.00 38.62 104 LYS A N 1
ATOM 625 C CA . LYS A 1 104 ? -38.294 -6.382 5.689 1.00 34.56 104 LYS A CA 1
ATOM 626 C C . LYS A 1 104 ? -37.322 -6.757 4.581 1.00 37.00 104 LYS A C 1
ATOM 627 O O . LYS A 1 104 ? -36.153 -7.057 4.852 1.00 40.87 104 LYS A O 1
ATOM 633 N N . TYR A 1 105 ? -37.786 -6.740 3.325 1.00 39.74 105 TYR A N 1
ATOM 634 C CA . TYR A 1 105 ? -36.921 -7.099 2.205 1.00 36.72 105 TYR A CA 1
ATOM 635 C C . TYR A 1 105 ? -35.763 -6.125 2.078 1.00 40.40 105 TYR A C 1
ATOM 636 O O . TYR A 1 105 ? -34.600 -6.536 1.998 1.00 46.69 105 TYR A O 1
ATOM 645 N N . LEU A 1 106 ? -36.059 -4.824 2.070 1.00 39.40 106 LEU A N 1
ATOM 646 C CA . LEU A 1 106 ? -34.992 -3.837 1.932 1.00 40.42 106 LEU A CA 1
ATOM 647 C C . LEU A 1 106 ? -34.011 -3.928 3.094 1.00 40.42 106 LEU A C 1
ATOM 648 O O . LEU A 1 106 ? -32.794 -3.824 2.900 1.00 47.01 106 LEU A O 1
ATOM 653 N N . ILE A 1 107 ? -34.519 -4.149 4.307 1.00 38.47 107 ILE A N 1
ATOM 654 C CA . ILE A 1 107 ? -33.643 -4.265 5.465 1.00 39.09 107 ILE A CA 1
ATOM 655 C C . ILE A 1 107 ? -32.839 -5.551 5.393 1.00 46.55 107 ILE A C 1
ATOM 656 O O . ILE A 1 107 ? -31.630 -5.559 5.660 1.00 44.80 107 ILE A O 1
ATOM 661 N N . HIS A 1 108 ? -33.493 -6.657 5.024 1.00 42.20 108 HIS A N 1
ATOM 662 C CA . HIS A 1 108 ? -32.779 -7.926 4.936 1.00 40.87 108 HIS A CA 1
ATOM 663 C C . HIS A 1 108 ? -31.714 -7.887 3.844 1.00 46.87 108 HIS A C 1
ATOM 664 O O . HIS A 1 108 ? -30.604 -8.400 4.034 1.00 52.49 108 HIS A O 1
ATOM 671 N N . CYS A 1 109 ? -32.021 -7.273 2.696 1.00 41.44 109 CYS A N 1
ATOM 672 C CA . CYS A 1 109 ? -30.979 -7.070 1.694 1.00 44.01 109 CYS A CA 1
ATOM 673 C C . CYS A 1 109 ? -29.830 -6.254 2.266 1.00 47.30 109 CYS A C 1
ATOM 674 O O . CYS A 1 109 ? -28.659 -6.534 1.983 1.00 45.76 109 CYS A O 1
ATOM 677 N N . ARG A 1 110 ? -30.145 -5.241 3.076 1.00 48.34 110 ARG A N 1
ATOM 678 C CA . ARG A 1 110 ? -29.096 -4.398 3.647 1.00 53.40 110 ARG A CA 1
ATOM 679 C C . ARG A 1 110 ? -28.192 -5.208 4.570 1.00 54.81 110 ARG A C 1
ATOM 680 O O . ARG A 1 110 ? -26.963 -5.154 4.461 1.00 60.31 110 ARG A O 1
ATOM 688 N N . ILE A 1 111 ? -28.790 -6.003 5.460 1.00 51.42 111 ILE A N 1
ATOM 689 C CA . ILE A 1 111 ? -28.009 -6.811 6.396 1.00 49.61 111 ILE A CA 1
ATOM 690 C C . ILE A 1 111 ? -27.166 -7.835 5.647 1.00 59.82 111 ILE A C 1
ATOM 691 O O . ILE A 1 111 ? -25.975 -8.015 5.928 1.00 64.52 111 ILE A O 1
ATOM 696 N N . ALA A 1 112 ? -27.780 -8.531 4.688 1.00 56.75 112 ALA A N 1
ATOM 697 C CA . ALA A 1 112 ? -27.063 -9.555 3.936 1.00 54.61 112 ALA A CA 1
ATOM 698 C C . ALA A 1 112 ? -25.936 -8.942 3.126 1.00 60.36 112 ALA A C 1
ATOM 699 O O . ALA A 1 112 ? -24.846 -9.522 3.023 1.00 63.06 112 ALA A O 1
ATOM 701 N N . THR A 1 113 ? -26.183 -7.767 2.544 1.00 59.42 113 THR A N 1
ATOM 702 C CA . THR A 1 113 ? -25.133 -7.057 1.825 1.00 58.35 113 THR A CA 1
ATOM 703 C C . THR A 1 113 ? -23.976 -6.720 2.753 1.00 62.29 113 THR A C 1
ATOM 704 O O . THR A 1 113 ? -22.809 -6.876 2.378 1.00 68.55 113 THR A O 1
ATOM 708 N N . LYS A 1 114 ? -24.277 -6.288 3.981 1.00 57.90 114 LYS A N 1
ATOM 709 C CA . LYS A 1 114 ? -23.212 -5.987 4.931 1.00 65.52 114 LYS A CA 1
ATOM 710 C C . LYS A 1 114 ? -22.482 -7.251 5.366 1.00 69.32 114 LYS A C 1
ATOM 711 O O . LYS A 1 114 ? -21.285 -7.201 5.667 1.00 71.67 114 LYS A O 1
ATOM 717 N N . LEU A 1 115 ? -23.177 -8.389 5.400 1.00 71.04 115 LEU A N 1
ATOM 718 C CA . LEU A 1 115 ? -22.511 -9.643 5.735 1.00 74.05 115 LEU A CA 1
ATOM 719 C C . LEU A 1 115 ? -21.509 -10.042 4.656 1.00 77.92 115 LEU A C 1
ATOM 720 O O . LEU A 1 115 ? -20.446 -10.591 4.963 1.00 85.39 115 LEU A O 1
ATOM 725 N N . PHE A 1 116 ? -21.828 -9.781 3.385 1.00 75.31 116 PHE A N 1
ATOM 726 C CA . PHE A 1 116 ? -20.868 -10.053 2.318 1.00 79.64 116 PHE A CA 1
ATOM 727 C C . PHE A 1 116 ? -19.643 -9.156 2.442 1.00 85.75 116 PHE A C 1
ATOM 728 O O . PHE A 1 116 ? -18.509 -9.621 2.274 1.00 87.21 116 PHE A O 1
ATOM 736 N N . ARG A 1 117 ? -19.858 -7.864 2.717 1.00 90.55 117 ARG A N 1
ATOM 737 C CA . ARG A 1 117 ? -18.749 -6.929 2.890 1.00 98.14 117 ARG A CA 1
ATOM 738 C C . ARG A 1 117 ? -17.788 -7.421 3.964 1.00 102.26 117 ARG A C 1
ATOM 739 O O . ARG A 1 117 ? -16.586 -7.575 3.720 1.00 114.64 117 ARG A O 1
ATOM 747 N N . ASP A 1 118 ? -18.303 -7.675 5.162 1.00 95.04 118 ASP A N 1
ATOM 748 C CA . ASP A 1 118 ? -17.470 -8.183 6.242 1.00 96.98 118 ASP A CA 1
ATOM 749 C C . ASP A 1 118 ? -16.923 -9.556 5.880 1.00 103.33 118 ASP A C 1
ATOM 750 O O . ASP A 1 118 ? -17.682 -10.516 5.710 1.00 103.15 118 ASP A O 1
ATOM 755 N N . ALA A 1 119 ? -15.600 -9.642 5.749 1.00 111.81 119 ALA A N 1
ATOM 756 C CA . ALA A 1 119 ? -14.921 -10.867 5.339 1.00 118.01 119 ALA A CA 1
ATOM 757 C C . ALA A 1 119 ? -15.449 -11.342 3.982 1.00 112.97 119 ALA A C 1
ATOM 758 O O . ALA A 1 119 ? -16.182 -12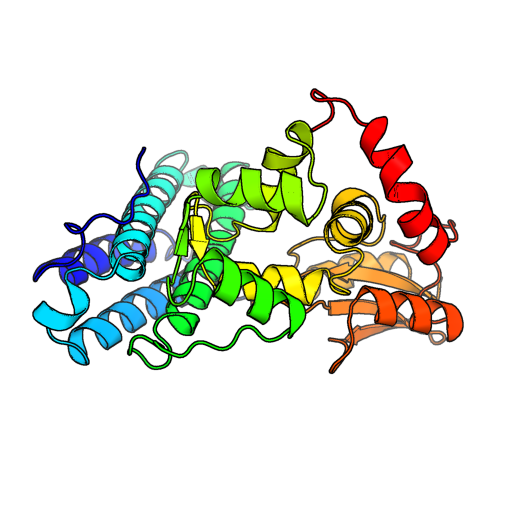.327 3.860 1.00 108.21 119 ALA A O 1
ATOM 760 N N . GLY A 1 120 ? -15.076 -10.572 2.960 1.00 113.47 120 GLY A N 1
ATOM 761 C CA . GLY A 1 120 ? -15.392 -10.974 1.602 1.00 108.65 120 GLY A CA 1
ATOM 762 C C . GLY A 1 120 ? -14.693 -12.263 1.225 1.00 109.07 120 GLY A C 1
ATOM 763 O O . GLY A 1 120 ? -15.310 -13.186 0.690 1.00 106.04 120 GLY A O 1
ATOM 764 N N . GLU A 1 121 ? -13.396 -12.351 1.522 1.00 112.09 121 GLU A N 1
ATOM 765 C CA . GLU A 1 121 ? -12.665 -13.582 1.254 1.00 111.28 121 GLU A CA 1
ATOM 766 C C . GLU A 1 121 ? -13.205 -14.733 2.095 1.00 104.59 121 GLU A C 1
ATOM 767 O O . GLU A 1 121 ? -13.445 -15.832 1.581 1.00 99.84 121 GLU A O 1
ATOM 773 N N . GLU A 1 122 ? -13.411 -14.495 3.393 1.00 104.82 122 GLU A N 1
ATOM 774 C CA . GLU A 1 122 ? -13.942 -15.537 4.265 1.00 106.45 122 GLU A CA 1
ATOM 775 C C . GLU A 1 122 ? -15.310 -16.030 3.819 1.00 104.39 122 GLU A C 1
ATOM 776 O O . GLU A 1 122 ? -15.684 -17.157 4.155 1.00 104.71 122 GLU A O 1
ATOM 782 N N . MET A 1 123 ? -16.071 -15.215 3.081 1.00 104.05 123 MET A N 1
ATOM 783 C CA . MET A 1 123 ? -17.345 -15.697 2.558 1.00 100.35 123 MET A CA 1
ATOM 784 C C . MET A 1 123 ? -17.141 -16.889 1.632 1.00 96.78 123 MET A C 1
ATOM 785 O O . MET A 1 123 ? -18.025 -17.744 1.511 1.00 93.52 123 MET A O 1
ATOM 790 N N . GLU A 1 124 ? -15.981 -16.974 0.985 1.00 100.01 124 GLU A N 1
ATOM 791 C CA . GLU A 1 124 ? -15.655 -18.176 0.233 1.00 100.58 124 GLU A CA 1
ATOM 792 C C . GLU A 1 124 ? -15.459 -19.384 1.136 1.00 100.35 124 GLU A C 1
ATOM 793 O O . GLU A 1 124 ? -15.646 -20.515 0.676 1.00 97.60 124 GLU A O 1
ATOM 799 N N . SER A 1 125 ? -15.094 -19.178 2.403 1.00 104.89 125 SER A N 1
ATOM 800 C CA . SER A 1 125 ? -14.864 -20.292 3.329 1.00 112.74 125 SER A CA 1
ATOM 801 C C . SER A 1 125 ? -16.198 -20.969 3.624 1.00 107.62 125 SER A C 1
ATOM 802 O O . SER A 1 125 ? -16.971 -20.510 4.467 1.00 98.00 125 SER A O 1
ATOM 805 N N . GLU A 1 126 ? -16.447 -22.088 2.934 1.00 118.61 126 GLU A N 1
ATOM 806 C CA . GLU A 1 126 ? -17.730 -22.784 3.007 1.00 121.76 126 GLU A CA 1
ATOM 807 C C . GLU A 1 126 ? -18.183 -23.031 4.437 1.00 120.78 126 GLU A C 1
ATOM 808 O O . GLU A 1 126 ? -19.386 -22.996 4.724 1.00 119.92 126 GLU A O 1
ATOM 814 N N . ASP A 1 127 ? -17.244 -23.271 5.347 1.00 120.89 127 ASP A N 1
ATOM 815 C CA . ASP A 1 127 ? -17.562 -23.557 6.736 1.00 121.36 127 ASP A CA 1
ATOM 816 C C . ASP A 1 127 ? -17.503 -22.319 7.627 1.00 117.26 127 ASP A C 1
ATOM 817 O O . ASP A 1 127 ? -17.698 -22.435 8.841 1.00 122.83 127 ASP A O 1
ATOM 822 N N . SER A 1 128 ? -17.253 -21.140 7.065 1.00 109.31 128 SER A N 1
ATOM 823 C CA . SER A 1 128 ? -17.101 -19.953 7.896 1.00 108.23 128 SER A CA 1
ATOM 824 C C . SER A 1 128 ? -18.410 -19.582 8.583 1.00 107.35 128 SER A C 1
ATOM 825 O O . SER A 1 128 ? -19.505 -19.821 8.062 1.00 106.70 128 SER A O 1
ATOM 828 N N . GLU A 1 129 ? -18.280 -18.983 9.771 1.00 106.71 129 GLU A N 1
ATOM 829 C CA . GLU A 1 129 ? -19.432 -18.393 10.446 1.00 103.17 129 GLU A CA 1
ATOM 830 C C . GLU A 1 129 ? -20.165 -1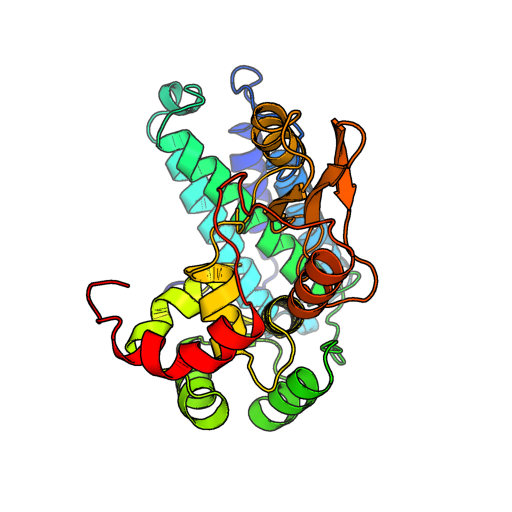7.423 9.528 1.00 96.96 129 GLU A C 1
ATOM 831 O O . GLU A 1 129 ? -21.395 -17.314 9.580 1.00 86.90 129 GLU A O 1
ATOM 837 N N . TYR A 1 130 ? -19.418 -16.713 8.677 1.00 99.52 130 TYR A N 1
ATOM 838 C CA . TYR A 1 130 ? -20.035 -15.820 7.703 1.00 94.46 130 TYR A CA 1
ATOM 839 C C . TYR A 1 130 ? -20.963 -16.580 6.763 1.00 93.22 130 TYR A C 1
ATOM 840 O O . TYR A 1 130 ? -22.079 -16.127 6.485 1.00 90.05 130 TYR A O 1
ATOM 849 N N . ARG A 1 131 ? -20.531 -17.744 6.270 1.00 94.00 131 ARG A N 1
ATOM 850 C CA . ARG A 1 131 ? -21.380 -18.475 5.337 1.00 88.64 131 ARG A CA 1
ATOM 851 C C . ARG A 1 131 ? -22.548 -19.138 6.050 1.00 88.38 131 ARG A C 1
ATOM 852 O O . ARG A 1 131 ? -23.646 -19.227 5.492 1.00 90.87 131 ARG A O 1
ATOM 860 N N . ARG A 1 132 ? -22.339 -19.618 7.277 1.00 85.80 132 ARG A N 1
ATOM 861 C CA . ARG A 1 132 ? -23.460 -20.196 8.007 1.00 79.84 132 ARG A CA 1
ATOM 862 C C . ARG A 1 132 ? -24.510 -19.142 8.344 1.00 78.48 132 ARG A C 1
ATOM 863 O O . ARG A 1 132 ? -25.704 -19.456 8.372 1.00 75.51 132 ARG A O 1
ATOM 871 N N . GLN A 1 133 ? -24.095 -17.894 8.593 1.00 79.57 133 GLN A N 1
ATOM 872 C CA . GLN A 1 133 ? -25.072 -16.813 8.701 1.00 79.71 133 GLN A CA 1
ATOM 873 C C . GLN A 1 133 ? -25.737 -16.552 7.357 1.00 77.90 133 GLN A C 1
ATOM 874 O O . GLN A 1 133 ? -26.937 -16.257 7.300 1.00 80.12 133 GLN A O 1
ATOM 880 N N . LEU A 1 134 ? -24.982 -16.675 6.262 1.00 76.01 134 LEU A N 1
ATOM 881 C CA . LEU A 1 134 ? -25.567 -16.447 4.943 1.00 70.69 134 LEU A CA 1
ATOM 882 C C . LEU A 1 134 ? -26.625 -17.494 4.625 1.00 69.72 134 LEU A C 1
ATOM 883 O O . LEU A 1 134 ? -27.746 -17.152 4.235 1.00 65.87 134 LEU A O 1
ATOM 888 N N . ASN A 1 135 ? -26.285 -18.780 4.783 1.00 73.02 135 ASN A N 1
ATOM 889 C CA . ASN A 1 135 ? -27.261 -19.844 4.558 1.00 72.80 135 ASN A CA 1
ATOM 890 C C . ASN A 1 135 ? -28.499 -19.643 5.427 1.00 70.85 135 ASN A C 1
ATOM 891 O O . ASN A 1 135 ? -29.625 -19.959 5.016 1.00 62.24 135 ASN A O 1
ATOM 896 N N . LYS A 1 136 ? -28.310 -19.101 6.631 1.00 72.71 136 LYS A N 1
ATOM 897 C CA . LYS A 1 136 ? -29.447 -18.741 7.467 1.00 69.88 136 LYS A CA 1
ATOM 898 C C . LYS A 1 136 ? -30.255 -17.599 6.846 1.00 61.13 136 LYS A C 1
ATOM 899 O O . LYS A 1 136 ? -31.493 -17.616 6.869 1.00 53.30 136 LYS A O 1
ATOM 905 N N . TYR A 1 137 ? -29.571 -16.599 6.282 1.00 50.84 137 TYR A N 1
ATOM 906 C CA . TYR A 1 137 ? -30.265 -15.455 5.709 1.00 46.58 137 TYR A CA 1
ATOM 907 C C . TYR A 1 137 ? -31.019 -15.830 4.443 1.00 51.15 137 TYR A C 1
ATOM 908 O O . TYR A 1 137 ? -32.056 -15.220 4.138 1.00 46.84 137 TYR A O 1
ATOM 917 N N . THR A 1 138 ? -30.527 -16.816 3.686 1.00 50.01 138 THR A N 1
ATOM 918 C CA . THR A 1 138 ? -31.261 -17.175 2.479 1.00 48.26 138 THR A CA 1
ATOM 919 C C . THR A 1 138 ? -32.498 -17.991 2.833 1.00 43.34 138 THR A C 1
ATOM 920 O O . THR A 1 138 ? -33.518 -17.905 2.141 1.00 42.65 138 THR A O 1
ATOM 924 N N . LEU A 1 139 ? -32.452 -18.739 3.935 1.00 46.51 139 LEU A N 1
ATOM 925 C CA . LEU A 1 139 ? -33.660 -19.402 4.412 1.00 44.73 139 LEU A CA 1
ATOM 926 C C . LEU A 1 139 ? -34.738 -18.380 4.723 1.00 40.24 139 LEU A C 1
ATOM 927 O O . LEU A 1 139 ? -35.904 -18.554 4.347 1.00 39.48 139 LEU A O 1
ATOM 932 N N . VAL A 1 140 ? -34.355 -17.274 5.358 1.00 39.75 140 VAL A N 1
ATOM 933 C CA . VAL A 1 140 ? -35.330 -16.227 5.645 1.00 37.01 140 VAL A CA 1
ATOM 934 C C . VAL A 1 140 ? -35.866 -15.633 4.351 1.00 35.71 140 VAL A C 1
ATOM 935 O O . VAL A 1 140 ? -37.080 -15.491 4.176 1.00 33.01 140 VAL A O 1
ATOM 939 N N . PHE A 1 141 ? -34.971 -15.286 3.416 1.00 38.49 141 PHE A N 1
ATOM 940 C CA . PHE A 1 141 ? -35.410 -14.808 2.102 1.00 33.69 141 PHE A CA 1
ATOM 941 C C . PHE A 1 141 ? -36.430 -15.748 1.474 1.00 33.40 141 PHE A C 1
ATOM 942 O O . PHE A 1 141 ? -37.445 -15.310 0.925 1.00 33.75 141 PHE A O 1
ATOM 950 N N . SER A 1 142 ? -36.155 -17.053 1.532 1.00 34.86 142 SER A N 1
ATOM 951 C CA . SER A 1 142 ? -37.079 -18.045 1.000 1.00 40.70 142 SER A CA 1
ATOM 952 C C . SER A 1 142 ? -38.446 -17.941 1.661 1.00 43.56 142 SER A C 1
ATOM 953 O O . SER A 1 142 ? -39.483 -17.973 0.984 1.00 39.71 142 SER A O 1
ATOM 956 N N . HIS A 1 143 ? -38.464 -17.852 2.995 1.00 44.31 143 HIS A N 1
ATOM 957 C CA . HIS A 1 143 ? -39.721 -17.694 3.720 1.00 34.50 143 HIS A CA 1
ATOM 958 C C . HIS A 1 143 ? -40.430 -16.406 3.334 1.00 34.35 143 HIS A C 1
ATOM 959 O O . HIS A 1 143 ? -41.661 -16.376 3.226 1.00 27.19 143 HIS A O 1
ATOM 966 N N . MET A 1 144 ? -39.676 -15.322 3.156 1.00 28.30 144 MET A N 1
ATOM 967 C CA . MET A 1 144 ? -40.312 -14.049 2.851 1.00 26.36 144 MET A CA 1
ATOM 968 C C . MET A 1 144 ? -41.029 -14.116 1.514 1.00 34.59 144 MET A C 1
ATOM 969 O O . MET A 1 144 ? -42.144 -13.596 1.376 1.00 38.59 144 MET A O 1
ATOM 974 N N . LEU A 1 145 ? -40.417 -14.783 0.526 1.00 35.69 145 LEU A N 1
ATOM 975 C CA . LEU A 1 145 ? -41.049 -14.933 -0.783 1.00 37.19 145 LEU A CA 1
ATOM 976 C C . LEU A 1 145 ? -42.291 -15.812 -0.699 1.00 34.81 145 LEU A C 1
ATOM 977 O O . LEU A 1 145 ? -43.333 -15.497 -1.288 1.00 33.16 145 LEU A O 1
ATOM 982 N N . ALA A 1 146 ? -42.191 -16.941 -0.003 1.00 27.15 146 ALA A N 1
ATOM 983 C CA . ALA A 1 146 ? -43.362 -17.796 0.114 1.00 33.52 146 ALA A CA 1
ATOM 984 C C . ALA A 1 146 ? -44.482 -17.072 0.839 1.00 34.48 146 ALA A C 1
ATOM 985 O O . ALA A 1 146 ? -45.661 -17.267 0.520 1.00 32.59 146 ALA A O 1
ATOM 987 N N . ASP A 1 147 ? -44.129 -16.209 1.793 1.00 31.23 147 ASP A N 1
ATOM 988 C CA . ASP A 1 147 ? -45.134 -15.440 2.507 1.00 28.62 147 ASP A CA 1
ATOM 989 C C . ASP A 1 147 ? -45.776 -14.406 1.586 1.00 33.01 147 ASP A C 1
ATOM 990 O O . ASP A 1 147 ? -47.006 -14.260 1.549 1.00 31.10 147 ASP A O 1
ATOM 995 N N . LEU A 1 148 ? -44.950 -13.698 0.817 1.00 29.08 148 LEU A N 1
ATOM 996 C CA . LEU A 1 148 ? -45.460 -12.711 -0.129 1.00 28.16 148 LEU A CA 1
ATOM 997 C C . LEU A 1 148 ? -46.352 -13.363 -1.174 1.00 30.05 148 LEU A C 1
ATOM 998 O O . LEU A 1 148 ? -47.405 -12.819 -1.531 1.00 34.78 148 LEU A O 1
ATOM 1003 N N . GLN A 1 149 ? -45.960 -14.545 -1.659 1.00 23.71 149 GLN A N 1
ATOM 1004 C CA . GLN A 1 149 ? -46.737 -15.209 -2.700 1.00 27.80 149 GLN A CA 1
ATOM 1005 C C . GLN A 1 149 ? -48.044 -15.783 -2.178 1.00 30.86 149 GLN A C 1
ATOM 1006 O O . GLN A 1 149 ? -48.953 -16.030 -2.974 1.00 32.61 149 GLN A O 1
ATOM 1012 N N . ALA A 1 150 ? -48.157 -16.008 -0.866 1.00 27.66 150 ALA A N 1
ATOM 1013 C CA . ALA A 1 150 ? -49.432 -16.432 -0.303 1.00 29.43 150 ALA A CA 1
ATOM 1014 C C . ALA A 1 150 ? -50.341 -15.238 -0.041 1.00 28.84 150 ALA A C 1
ATOM 1015 O O . ALA A 1 150 ? -51.513 -15.263 -0.413 1.00 26.29 150 ALA A O 1
ATOM 1017 N N . VAL A 1 151 ? -49.817 -14.189 0.607 1.00 28.83 151 VAL A N 1
ATOM 1018 C CA . VAL A 1 151 ? -50.651 -13.040 0.959 1.00 26.18 151 VAL A CA 1
ATOM 1019 C C . VAL A 1 151 ? -51.098 -12.302 -0.293 1.00 28.86 151 VAL A C 1
ATOM 1020 O O . VAL A 1 151 ? -52.264 -11.905 -0.408 1.00 31.26 151 VAL A O 1
ATOM 1024 N N . TYR A 1 152 ? -50.193 -12.147 -1.267 1.00 24.41 152 TYR A N 1
ATOM 1025 C CA . TYR A 1 152 ? -50.508 -11.504 -2.538 1.00 28.21 152 TYR A CA 1
ATOM 1026 C C . TYR A 1 152 ? -50.572 -12.518 -3.672 1.00 31.90 152 TYR A C 1
ATOM 1027 O O . TYR A 1 152 ? -49.975 -12.315 -4.736 1.00 34.89 152 TYR A O 1
ATOM 1036 N N . LYS A 1 153 ? -51.310 -13.601 -3.435 1.00 36.32 153 LYS A N 1
ATOM 1037 C CA . LYS A 1 153 ? -51.448 -14.708 -4.377 1.00 38.46 153 LYS A CA 1
ATOM 1038 C C . LYS A 1 153 ? -51.726 -14.209 -5.786 1.00 32.67 153 LYS A C 1
ATOM 1039 O O . LYS A 1 153 ? -52.598 -13.363 -5.996 1.00 33.03 153 LYS A O 1
ATOM 1045 N N . ASP A 1 154 ? -50.954 -14.714 -6.752 1.00 35.43 154 ASP A N 1
ATOM 1046 C CA . ASP A 1 154 ? -51.063 -14.279 -8.162 1.00 41.44 154 ASP A CA 1
ATOM 1047 C C . ASP A 1 154 ? -50.930 -12.763 -8.317 1.00 40.79 154 ASP A C 1
ATOM 1048 O O . ASP A 1 154 ? -51.433 -12.178 -9.280 1.00 34.29 154 ASP A O 1
ATOM 1053 N N . GLY A 1 155 ? -50.270 -12.106 -7.366 1.00 39.91 155 GLY A N 1
ATOM 1054 C CA . GLY A 1 155 ? -50.014 -10.686 -7.497 1.00 41.32 155 GLY A CA 1
ATOM 1055 C C . GLY A 1 155 ? -51.147 -9.789 -7.073 1.00 39.88 155 GLY A C 1
ATOM 1056 O O . GLY A 1 155 ? -51.087 -8.582 -7.329 1.00 36.59 155 GLY A O 1
ATOM 1057 N N . HIS A 1 156 ? -52.182 -10.336 -6.440 1.00 36.84 156 HIS A N 1
ATOM 1058 C CA . HIS A 1 156 ? -53.281 -9.543 -5.917 1.00 36.77 156 HIS A CA 1
ATOM 1059 C C . HIS A 1 156 ? -53.458 -9.898 -4.463 1.00 29.42 156 HIS A C 1
ATOM 1060 O O . HIS A 1 156 ? -53.136 -11.011 -4.042 1.00 30.05 156 HIS A O 1
ATOM 1067 N N . LEU A 1 157 ? -53.950 -8.940 -3.696 1.00 30.48 157 LEU A N 1
ATOM 1068 C CA . LEU A 1 157 ? -54.247 -9.208 -2.299 1.00 31.90 157 LEU A CA 1
ATOM 1069 C C . LEU A 1 157 ? -55.339 -10.266 -2.202 1.00 31.92 157 LEU A C 1
ATOM 1070 O O . LEU A 1 157 ? -56.460 -10.053 -2.667 1.00 45.64 157 LEU A O 1
ATOM 1075 N N . ASP A 1 158 ? -55.012 -11.412 -1.614 1.00 28.69 158 ASP A N 1
ATOM 1076 C CA . ASP A 1 158 ? -56.011 -12.452 -1.352 1.00 32.98 158 ASP A CA 1
ATOM 1077 C C . ASP A 1 158 ? -56.783 -12.044 -0.104 1.00 32.56 158 ASP A C 1
ATOM 1078 O O . ASP A 1 158 ? -56.453 -12.438 1.017 1.00 30.02 158 ASP A O 1
ATOM 1083 N N . ALA A 1 159 ? -57.816 -11.226 -0.308 1.00 33.34 159 ALA A N 1
ATOM 1084 C CA . ALA A 1 159 ? -58.590 -10.692 0.802 1.00 30.81 159 ALA A CA 1
ATOM 1085 C C . ALA A 1 159 ? -59.366 -11.774 1.539 1.00 37.75 159 ALA A C 1
ATOM 1086 O O . ALA A 1 159 ? -59.617 -11.641 2.741 1.00 45.38 159 ALA A O 1
ATOM 1088 N N . ASP A 1 160 ? -59.772 -12.830 0.849 1.00 38.59 160 ASP A N 1
ATOM 1089 C CA . ASP A 1 160 ? -60.508 -13.921 1.484 1.00 41.34 160 ASP A CA 1
ATOM 1090 C C . ASP A 1 160 ? -59.609 -15.138 1.657 1.00 39.22 160 ASP A C 1
ATOM 1091 O O . ASP A 1 160 ? -59.898 -16.228 1.162 1.00 40.84 160 ASP A O 1
ATOM 1096 N N . PHE A 1 161 ? -58.499 -14.925 2.365 1.00 29.54 161 PHE A N 1
ATOM 1097 C CA . PHE A 1 161 ? -57.553 -16.005 2.596 1.00 30.59 161 PHE A CA 1
ATOM 1098 C C . PHE A 1 161 ? -58.221 -17.119 3.399 1.00 32.64 161 PHE A C 1
ATOM 1099 O O . PHE A 1 161 ? -59.131 -16.882 4.195 1.00 31.30 161 PHE A O 1
ATOM 1107 N N . THR A 1 162 ? -57.754 -18.342 3.188 1.00 28.53 162 THR A N 1
ATOM 1108 C CA . THR A 1 162 ? -58.276 -19.517 3.871 1.00 27.06 162 THR A CA 1
ATOM 1109 C C . THR A 1 162 ? -57.137 -20.171 4.630 1.00 28.02 162 THR A C 1
ATOM 1110 O O . THR A 1 162 ? -56.242 -20.755 4.013 1.00 41.03 162 THR A O 1
ATOM 1114 N N . ILE A 1 163 ? -57.163 -20.064 5.960 1.00 25.36 163 ILE A N 1
ATOM 1115 C CA . ILE A 1 163 ? -56.301 -20.886 6.802 1.00 25.28 163 ILE A CA 1
ATOM 1116 C C . ILE A 1 163 ? -56.811 -22.322 6.760 1.00 33.46 163 ILE A C 1
ATOM 1117 O O . ILE A 1 163 ? -58.020 -22.577 6.850 1.00 38.11 163 ILE A O 1
ATOM 1122 N N . VAL A 1 164 ? -55.893 -23.267 6.586 1.00 29.74 164 VAL A N 1
ATOM 1123 C CA . VAL A 1 164 ? -56.295 -24.614 6.206 1.00 26.97 164 VAL A CA 1
ATOM 1124 C C . VAL A 1 164 ? -57.011 -25.311 7.358 1.00 30.20 164 VAL A C 1
ATOM 1125 O O . VAL A 1 164 ? -58.131 -25.808 7.199 1.00 33.46 164 VAL A O 1
ATOM 1129 N N . LYS A 1 165 ? -56.394 -25.351 8.534 1.00 31.80 165 LYS A N 1
ATOM 1130 C CA . LYS A 1 165 ? -56.978 -26.099 9.644 1.00 31.29 165 LYS A CA 1
ATOM 1131 C C . LYS A 1 165 ? -58.127 -25.311 10.248 1.00 30.80 165 LYS A C 1
ATOM 1132 O O . LYS A 1 165 ? -57.972 -24.134 10.579 1.00 35.03 165 LYS A O 1
ATOM 1138 N N . ILE A 1 166 ? -59.281 -25.969 10.381 1.00 34.13 166 ILE A N 1
ATOM 1139 C CA . ILE A 1 166 ? -60.526 -25.264 10.680 1.00 33.86 166 ILE A CA 1
ATOM 1140 C C . ILE A 1 166 ? -60.446 -24.543 12.030 1.00 38.29 166 ILE A C 1
ATOM 1141 O O . ILE A 1 166 ? -60.980 -23.435 12.188 1.00 44.93 166 ILE A O 1
ATOM 1146 N N . ASP A 1 167 ? -59.768 -25.139 13.019 1.00 31.13 167 ASP A N 1
ATOM 1147 C CA . ASP A 1 167 ? -59.729 -24.510 14.335 1.00 31.19 167 ASP A CA 1
ATOM 1148 C C . ASP A 1 167 ? -58.819 -23.287 14.325 1.00 34.22 167 ASP A C 1
ATOM 1149 O O . ASP A 1 167 ? -59.105 -22.281 14.984 1.00 34.82 167 ASP A O 1
ATOM 1154 N N . ALA A 1 168 ? -57.716 -23.357 13.585 1.00 26.09 168 ALA A N 1
ATOM 1155 C CA . ALA A 1 168 ? -56.879 -22.182 13.416 1.00 26.04 168 ALA A CA 1
ATOM 1156 C C . ALA A 1 168 ? -57.603 -21.101 12.622 1.00 24.44 168 ALA A C 1
ATOM 1157 O O . ALA A 1 168 ? -57.396 -19.909 12.866 1.00 30.51 168 ALA A O 1
ATOM 1159 N N . ARG A 1 169 ? -58.444 -21.492 11.668 1.00 25.59 169 ARG A N 1
ATOM 1160 C CA . ARG A 1 169 ? -59.159 -20.502 10.873 1.00 28.06 169 ARG A CA 1
ATOM 1161 C C . ARG A 1 169 ? -60.170 -19.756 11.731 1.00 28.35 169 ARG A C 1
ATOM 1162 O O . ARG A 1 169 ? -60.268 -18.522 11.667 1.00 29.59 169 ARG A O 1
ATOM 1170 N N . GLU A 1 170 ? -60.913 -20.498 12.557 1.00 25.41 170 GLU A N 1
ATOM 1171 C CA . GLU A 1 170 ? -61.880 -19.884 13.461 1.00 24.09 170 GLU A CA 1
ATOM 1172 C C . GLU A 1 170 ? -61.183 -18.992 14.481 1.00 30.34 170 GLU A C 1
ATOM 1173 O O . GLU A 1 170 ? -61.696 -17.918 14.832 1.00 31.00 170 GLU A O 1
ATOM 1179 N N . PHE A 1 171 ? -59.993 -19.404 14.947 1.00 28.00 171 PHE A N 1
ATOM 1180 C CA . PHE A 1 171 ? -59.253 -18.596 15.914 1.00 26.37 171 PHE A CA 1
ATOM 1181 C C . PHE A 1 171 ? -58.829 -17.270 15.297 1.00 26.72 171 PHE A C 1
ATOM 1182 O O . PHE A 1 171 ? -59.063 -16.200 15.869 1.00 27.85 171 PHE A O 1
ATOM 1190 N N . TRP A 1 172 ? -58.229 -17.314 14.109 1.00 27.04 172 TRP A N 1
ATOM 1191 C CA . TRP A 1 172 ? -57.817 -16.072 13.466 1.00 22.94 172 TRP A CA 1
ATOM 1192 C C . TRP A 1 172 ? -59.020 -15.192 13.171 1.00 27.77 172 TRP A C 1
ATOM 1193 O O . TRP A 1 172 ? -58.989 -13.976 13.390 1.00 21.68 172 TRP A O 1
ATOM 1204 N N . HIS A 1 173 ? -60.097 -15.788 12.664 1.00 29.63 173 HIS A N 1
ATOM 1205 C CA . HIS A 1 173 ? -61.256 -14.977 12.353 1.00 30.30 173 HIS A CA 1
ATOM 1206 C C . HIS A 1 173 ? -61.804 -14.318 13.612 1.00 28.29 173 HIS A C 1
ATOM 1207 O O . HIS A 1 173 ? -62.106 -13.118 13.617 1.00 28.89 173 HIS A O 1
ATOM 1214 N N . ARG A 1 174 ? -61.882 -15.073 14.708 1.00 29.73 174 ARG A N 1
ATOM 1215 C CA . ARG A 1 174 ? -62.519 -14.561 15.922 1.00 31.35 174 ARG A CA 1
ATOM 1216 C C . ARG A 1 174 ? -61.663 -13.486 16.594 1.00 27.67 174 ARG A C 1
ATOM 1217 O O . ARG A 1 174 ? -62.191 -12.495 17.111 1.00 31.73 174 ARG A O 1
ATOM 1225 N N . GLN A 1 175 ? -60.342 -13.656 16.587 1.00 26.86 175 GLN A N 1
ATOM 1226 C CA . GLN A 1 175 ? -59.438 -12.689 17.206 1.00 25.35 175 GLN A CA 1
ATOM 1227 C C . GLN A 1 175 ? -59.131 -11.520 16.281 1.00 32.49 175 GLN A C 1
ATOM 1228 O O . GLN A 1 175 ? -59.011 -10.380 16.736 1.00 30.62 175 GLN A O 1
ATOM 1234 N N . PHE A 1 176 ? -58.980 -11.777 14.983 1.00 32.28 176 PHE A N 1
ATOM 1235 C CA . PHE A 1 176 ? -58.407 -10.781 14.096 1.00 27.74 176 PHE A CA 1
ATOM 1236 C C . PHE A 1 176 ? -59.270 -10.457 12.881 1.00 31.27 176 PHE A C 1
ATOM 1237 O O . PHE A 1 176 ? -58.909 -9.557 12.114 1.00 34.59 176 PHE A O 1
ATOM 1245 N N . GLY A 1 177 ? -60.391 -11.149 12.687 1.00 31.22 177 GLY A N 1
ATOM 1246 C CA . GLY A 1 177 ? -61.212 -10.909 11.508 1.00 23.90 177 GLY A CA 1
ATOM 1247 C C . GLY A 1 177 ? -60.419 -11.130 10.230 1.00 28.54 177 GLY A C 1
ATOM 1248 O O . GLY A 1 177 ? -59.806 -12.188 10.019 1.00 32.62 177 GLY A O 1
ATOM 1249 N N . LYS A 1 178 ? -60.398 -10.113 9.371 1.00 29.57 178 LYS A N 1
ATOM 1250 C CA . LYS A 1 178 ? -59.753 -10.202 8.069 1.00 34.53 178 LYS A CA 1
ATOM 1251 C C . LYS A 1 178 ? -58.396 -9.522 8.042 1.00 29.71 178 LYS A C 1
ATOM 1252 O O . LYS A 1 178 ? -57.839 -9.319 6.959 1.00 32.80 178 LYS A O 1
ATOM 1258 N N . ARG A 1 179 ? -57.865 -9.141 9.198 1.00 26.19 179 ARG A N 1
ATOM 1259 C CA . ARG A 1 179 ? -56.512 -8.613 9.236 1.00 24.73 179 ARG A CA 1
ATOM 1260 C C . ARG A 1 179 ? -55.535 -9.642 8.672 1.00 27.13 179 ARG A C 1
ATOM 1261 O O . ARG A 1 179 ? -55.681 -10.850 8.878 1.00 26.43 179 ARG A O 1
ATOM 1269 N N . LEU A 1 180 ? -54.538 -9.150 7.943 1.00 29.52 180 LEU A N 1
ATOM 1270 C CA . LEU A 1 180 ? -53.593 -10.002 7.241 1.00 25.65 180 LEU A CA 1
ATOM 1271 C C . LEU A 1 180 ? -52.443 -10.430 8.124 1.00 27.96 180 LEU A C 1
ATOM 1272 O O . LEU A 1 180 ? -51.891 -11.522 7.932 1.00 27.44 180 LEU A O 1
ATOM 1277 N N . VAL A 1 181 ? -52.120 -9.620 9.126 1.00 23.35 181 VAL A N 1
ATOM 1278 C CA . VAL A 1 181 ? -50.843 -9.721 9.815 1.00 27.66 181 VAL A CA 1
ATOM 1279 C C . VAL A 1 181 ? -50.997 -9.028 11.167 1.00 30.84 181 VAL A C 1
ATOM 1280 O O . VAL A 1 181 ? -51.671 -7.998 11.274 1.00 27.38 181 VAL A O 1
ATOM 1284 N N . VAL A 1 182 ? -50.417 -9.623 12.210 1.00 29.23 182 VAL A N 1
ATOM 1285 C CA . VAL A 1 182 ? -50.506 -9.031 13.546 1.00 30.34 182 VAL A CA 1
ATOM 1286 C C . VAL A 1 182 ? -49.121 -8.991 14.183 1.00 31.42 182 VAL A C 1
ATOM 1287 O O . VAL A 1 182 ? -48.285 -9.866 13.907 1.00 32.84 182 VAL A O 1
ATOM 1291 N N . PRO A 1 183 ? -48.831 -7.993 15.021 1.00 30.65 183 PRO A N 1
ATOM 1292 C CA . PRO A 1 183 ? -47.541 -7.969 15.730 1.00 29.25 183 PRO A CA 1
ATOM 1293 C C . PRO A 1 183 ? -47.425 -9.107 16.729 1.00 26.66 183 PRO A C 1
ATOM 1294 O O . PRO A 1 183 ? -48.403 -9.520 17.353 1.00 26.51 183 PRO A O 1
ATOM 1298 N N . TRP A 1 184 ? -46.191 -9.599 16.888 1.00 31.77 184 TRP A N 1
ATOM 1299 C CA . TRP A 1 184 ? -45.931 -10.658 17.860 1.00 29.31 184 TRP A CA 1
ATOM 1300 C C . TRP A 1 184 ? -46.450 -10.290 19.243 1.00 33.41 184 TRP A C 1
ATOM 1301 O O . TRP A 1 184 ? -47.031 -11.133 19.942 1.00 32.64 184 TRP A O 1
ATOM 1312 N N . SER A 1 185 ? -46.248 -9.027 19.653 1.00 28.60 185 SER A N 1
ATOM 1313 C CA . SER A 1 185 ? -46.618 -8.603 20.999 1.00 28.77 185 SER A CA 1
ATOM 1314 C C . SER A 1 185 ? -48.131 -8.585 21.199 1.00 30.64 185 SER A C 1
ATOM 1315 O O . SER A 1 185 ? -48.599 -8.671 22.335 1.00 35.09 185 SER A O 1
ATOM 1318 N N . GLU A 1 186 ? -48.912 -8.434 20.128 1.00 27.51 186 GLU A N 1
ATOM 1319 C CA . GLU A 1 186 ? -50.356 -8.549 20.277 1.00 24.49 186 GLU A CA 1
ATOM 1320 C C . GLU A 1 186 ? -50.789 -10.009 20.310 1.00 32.06 186 GLU A C 1
ATOM 1321 O O . GLU A 1 186 ? -51.743 -10.350 21.013 1.00 32.01 186 GLU A O 1
ATOM 1327 N N . LEU A 1 187 ? -50.083 -10.882 19.579 1.00 27.28 187 LEU A N 1
ATOM 1328 C CA . LEU A 1 187 ? -50.469 -12.289 19.511 1.00 25.62 187 LEU A CA 1
ATOM 1329 C C . LEU A 1 187 ? -50.191 -13.000 20.826 1.00 29.10 187 LEU A C 1
ATOM 1330 O O . LEU A 1 187 ? -50.954 -13.878 21.239 1.00 32.37 187 LEU A O 1
ATOM 1335 N N . VAL A 1 188 ? -49.099 -12.632 21.492 1.00 32.64 188 VAL A N 1
ATOM 1336 C CA . VAL A 1 188 ? -48.628 -13.407 22.637 1.00 31.03 188 VAL A CA 1
ATOM 1337 C C . VAL A 1 188 ? -49.659 -13.504 23.756 1.00 30.61 188 VAL A C 1
ATOM 1338 O O . VAL A 1 188 ? -49.861 -14.608 24.280 1.00 35.63 188 VAL A O 1
ATOM 1342 N N . PRO A 1 189 ? -50.310 -12.414 24.197 1.00 30.25 189 PRO A N 1
ATOM 1343 C CA . PRO A 1 189 ? -51.291 -12.557 25.292 1.00 30.77 189 PRO A CA 1
ATOM 1344 C C . PRO A 1 189 ? -52.438 -13.484 24.944 1.00 32.68 189 PRO A C 1
ATOM 1345 O O . PRO A 1 189 ? -52.960 -14.190 25.824 1.00 30.46 189 PRO A O 1
ATOM 1349 N N . ILE A 1 190 ? -52.859 -13.473 23.679 1.00 28.85 190 ILE A N 1
ATOM 1350 C CA . ILE A 1 190 ? -53.961 -14.319 23.244 1.00 31.28 190 ILE A CA 1
ATOM 1351 C C . ILE A 1 190 ? -53.551 -15.786 23.274 1.00 33.35 190 ILE A C 1
ATOM 1352 O O . ILE A 1 190 ? -54.320 -16.653 23.716 1.00 31.95 190 ILE A O 1
ATOM 1357 N N . MET A 1 191 ? -52.331 -16.096 22.824 1.00 25.24 191 MET A N 1
ATOM 1358 C CA . MET A 1 191 ? -51.903 -17.492 22.874 1.00 24.71 191 MET A CA 1
ATOM 1359 C C . MET A 1 191 ? -51.667 -17.953 24.301 1.00 29.23 191 MET A C 1
ATOM 1360 O O . MET A 1 191 ? -51.864 -19.137 24.601 1.00 34.53 191 MET A O 1
ATOM 1365 N N . GLN A 1 192 ? -51.260 -17.039 25.190 1.00 24.24 192 GLN A N 1
ATOM 1366 C CA . GLN A 1 192 ? -51.157 -17.376 26.608 1.00 33.55 192 GLN A CA 1
ATOM 1367 C C . GLN A 1 192 ? -52.518 -17.768 27.162 1.00 32.64 192 GLN A C 1
ATOM 1368 O O . GLN A 1 192 ? -52.665 -18.809 27.814 1.00 35.21 192 GLN A O 1
ATOM 1374 N N . ALA A 1 193 ? -53.529 -16.945 26.887 1.00 28.66 193 ALA A N 1
ATOM 1375 C CA . ALA A 1 193 ? -54.850 -17.136 27.470 1.00 33.70 193 ALA A CA 1
ATOM 1376 C C . ALA A 1 193 ? -55.588 -18.307 26.830 1.00 33.14 193 ALA A C 1
ATOM 1377 O O . ALA A 1 193 ? -56.240 -19.084 27.533 1.00 30.02 193 ALA A O 1
ATOM 1379 N N . GLU A 1 194 ? -55.505 -18.449 25.502 1.00 25.69 194 GLU A N 1
ATOM 1380 C CA . GLU A 1 194 ? -56.337 -19.438 24.819 1.00 31.27 194 GLU A CA 1
ATOM 1381 C C . GLU A 1 194 ? -55.648 -20.786 24.664 1.00 27.67 194 GLU A C 1
ATOM 1382 O O . GLU A 1 194 ? -56.302 -21.832 24.783 1.00 27.57 194 GLU A O 1
ATOM 1388 N N . LEU A 1 195 ? -54.339 -20.771 24.426 1.00 23.54 195 LEU A N 1
ATOM 1389 C CA . LEU A 1 195 ? -53.573 -21.955 24.096 1.00 23.88 195 LEU A CA 1
ATOM 1390 C C . LEU A 1 195 ? -52.587 -22.374 25.182 1.00 29.37 195 LEU A C 1
ATOM 1391 O O . LEU A 1 195 ? -51.836 -23.330 24.963 1.00 36.99 195 LEU A O 1
ATOM 1396 N N . GLY A 1 196 ? -52.569 -21.700 26.338 1.00 26.07 196 GLY A N 1
ATOM 1397 C CA . GLY A 1 196 ? -51.718 -22.105 27.451 1.00 28.55 196 GLY A CA 1
ATOM 1398 C C . GLY A 1 196 ? -50.221 -21.887 27.270 1.00 36.68 196 GLY A C 1
ATOM 1399 O O . GLY A 1 196 ? -49.418 -22.564 27.921 1.00 39.41 196 GLY A O 1
ATOM 1400 N N . LEU A 1 197 ? -49.816 -20.982 26.391 1.00 31.60 197 LEU A N 1
ATOM 1401 C CA . LEU A 1 197 ? -48.416 -20.599 26.314 1.00 33.66 197 LEU A CA 1
ATOM 1402 C C . LEU A 1 197 ? -48.008 -19.854 27.581 1.00 32.17 197 LEU A C 1
ATOM 1403 O O . LEU A 1 197 ? -48.773 -19.048 28.108 1.00 33.69 197 LEU A O 1
ATOM 1408 N N . SER A 1 198 ? -46.797 -20.110 28.071 1.00 29.97 198 SER A N 1
ATOM 1409 C CA . SER A 1 198 ? -46.245 -19.283 29.134 1.00 39.54 198 SER A CA 1
ATOM 1410 C C . SER A 1 198 ? -45.256 -18.274 28.564 1.00 40.79 198 SER A C 1
ATOM 1411 O O . SER A 1 198 ? -44.686 -18.469 27.488 1.00 43.22 198 SER A O 1
ATOM 1414 N N . GLU A 1 199 ? -45.092 -17.172 29.300 1.00 43.55 199 GLU A N 1
ATOM 1415 C CA . GLU A 1 199 ? -44.226 -16.072 28.883 1.00 45.33 199 GLU A CA 1
ATOM 1416 C C . GLU A 1 199 ? -42.840 -16.561 28.472 1.00 41.01 199 GLU A C 1
ATOM 1417 O O . GLU A 1 199 ? -42.360 -16.245 27.381 1.00 47.21 199 GLU A O 1
ATOM 1423 N N . LYS A 1 200 ? -42.187 -17.350 29.333 1.00 41.90 200 LYS A N 1
ATOM 1424 C CA . LYS A 1 200 ? -40.825 -17.809 29.065 1.00 41.65 200 LYS A CA 1
ATOM 1425 C C . LYS A 1 200 ? -40.716 -18.590 27.766 1.00 37.20 200 LYS A C 1
ATOM 1426 O O . LYS A 1 200 ? -39.641 -18.614 27.157 1.00 43.56 200 LYS A O 1
ATOM 1432 N N . GLU A 1 201 ? -41.801 -19.210 27.311 1.00 33.38 201 GLU A N 1
ATOM 1433 C CA . GLU A 1 201 ? -41.741 -19.948 26.060 1.00 34.61 201 GLU A CA 1
ATOM 1434 C C . GLU A 1 201 ? -41.846 -19.034 24.847 1.00 40.00 201 GLU A C 1
ATOM 1435 O O . GLU A 1 201 ? -41.566 -19.487 23.728 1.00 37.34 201 GLU A O 1
ATOM 1441 N N . GLY A 1 202 ? -42.226 -17.764 25.051 1.00 35.30 202 GLY A N 1
ATOM 1442 C CA . GLY A 1 202 ? -42.484 -16.837 23.972 1.00 31.85 202 GLY A CA 1
ATOM 1443 C C . GLY A 1 202 ? -41.368 -16.780 22.948 1.00 34.14 202 GLY A C 1
ATOM 1444 O O . GLY A 1 202 ? -41.571 -17.049 21.753 1.00 34.91 202 GLY A O 1
ATOM 1445 N N . PRO A 1 203 ? -40.151 -16.466 23.406 1.00 31.02 203 PRO A N 1
ATOM 1446 C CA . PRO A 1 203 ? -39.024 -16.385 22.459 1.00 30.54 203 PRO A CA 1
ATOM 1447 C C . PRO A 1 203 ? -38.784 -17.666 21.681 1.00 35.19 203 PRO A C 1
ATOM 1448 O O . PRO A 1 203 ? -38.548 -17.599 20.466 1.00 39.04 203 PRO A O 1
ATOM 1452 N N . ALA A 1 204 ? -38.861 -18.839 22.314 1.00 35.52 204 ALA A N 1
ATOM 1453 C CA . ALA A 1 204 ? -38.713 -20.069 21.536 1.00 31.00 204 ALA A CA 1
ATOM 1454 C C . ALA A 1 204 ? -39.852 -20.205 20.535 1.00 36.01 204 ALA A C 1
ATOM 1455 O O . ALA A 1 204 ? -39.630 -20.575 19.373 1.00 34.08 204 ALA A O 1
ATOM 1457 N N . LEU A 1 205 ? -41.078 -19.874 20.962 1.00 37.71 205 LEU A N 1
ATOM 1458 C CA . LEU A 1 205 ? -42.220 -19.945 20.055 1.00 34.19 205 LEU A CA 1
ATOM 1459 C C . LEU A 1 205 ? -42.050 -18.995 18.874 1.00 34.74 205 LEU A C 1
ATOM 1460 O O . LEU A 1 205 ? -42.307 -19.377 17.726 1.00 35.34 205 LEU A O 1
ATOM 1465 N N . GLN A 1 206 ? -41.598 -17.761 19.128 1.00 31.62 206 GLN A N 1
ATOM 1466 C CA . GLN A 1 206 ? -41.425 -16.822 18.026 1.00 31.58 206 GLN A CA 1
ATOM 1467 C C . GLN A 1 206 ? -40.415 -17.350 17.024 1.00 34.10 206 GLN A C 1
ATOM 1468 O O . GLN A 1 206 ? -40.583 -17.184 15.807 1.00 32.64 206 GLN A O 1
ATOM 1474 N N . HIS A 1 207 ? -39.379 -18.027 17.516 1.00 33.18 207 HIS A N 1
ATOM 1475 C CA . HIS A 1 207 ? -38.384 -18.595 16.619 1.00 33.86 207 HIS A CA 1
ATOM 1476 C C . HIS A 1 207 ? -39.007 -19.594 15.649 1.00 35.16 207 HIS A C 1
ATOM 1477 O O . HIS A 1 207 ? -38.596 -19.667 14.486 1.00 40.96 207 HIS A O 1
ATOM 1484 N N . THR A 1 208 ? -40.020 -20.353 16.092 1.00 31.18 208 THR A N 1
ATOM 1485 C CA . THR A 1 208 ? -40.634 -21.357 15.222 1.00 29.50 208 THR A CA 1
ATOM 1486 C C . THR A 1 208 ? -41.717 -20.777 14.319 1.00 36.35 208 THR A C 1
ATOM 1487 O O . THR A 1 208 ? -41.899 -21.257 13.197 1.00 39.80 208 THR A O 1
ATOM 1491 N N . MET A 1 209 ? -42.463 -19.780 14.791 1.00 34.18 209 MET A N 1
ATOM 1492 C CA . MET A 1 209 ? -43.652 -19.282 14.106 1.00 29.93 209 MET A CA 1
ATOM 1493 C C . MET A 1 209 ? -43.389 -18.060 13.238 1.00 31.19 209 MET A C 1
ATOM 1494 O O . MET A 1 209 ? -43.934 -17.955 12.139 1.00 29.86 209 MET A O 1
ATOM 1499 N N . ASP A 1 210 ? -42.587 -17.118 13.722 1.00 28.57 210 ASP A N 1
ATOM 1500 C CA . ASP A 1 210 ? -42.208 -15.933 12.959 1.00 25.20 210 ASP A CA 1
ATOM 1501 C C . ASP A 1 210 ? -41.047 -16.304 12.027 1.00 29.79 210 ASP A C 1
ATOM 1502 O O . ASP A 1 210 ? -39.895 -15.892 12.188 1.00 34.07 210 ASP A O 1
ATOM 1507 N N . ILE A 1 211 ? -41.368 -17.112 11.017 1.00 29.97 211 ILE A N 1
ATOM 1508 C CA . ILE A 1 211 ? -40.307 -17.611 10.149 1.00 31.58 211 ILE A CA 1
ATOM 1509 C C . ILE A 1 211 ? -39.778 -16.519 9.227 1.00 34.07 211 ILE A C 1
ATOM 1510 O O . ILE A 1 211 ? -38.621 -16.579 8.796 1.00 36.30 211 ILE A O 1
ATOM 1515 N N . THR A 1 212 ? -40.580 -15.500 8.914 1.00 31.55 212 THR A N 1
ATOM 1516 C CA . THR A 1 212 ? -40.035 -14.400 8.124 1.00 29.07 212 THR A CA 1
ATOM 1517 C C . THR A 1 212 ? -39.216 -13.438 8.973 1.00 34.75 212 THR A C 1
ATOM 1518 O O . THR A 1 212 ? -38.567 -12.534 8.423 1.00 39.95 212 THR A O 1
ATOM 1522 N N . GLU A 1 213 ? -39.226 -13.623 10.293 1.00 35.74 213 GLU A N 1
ATOM 1523 C CA . GLU A 1 213 ? -38.376 -12.869 11.217 1.00 34.94 213 GLU A CA 1
ATOM 1524 C C . GLU A 1 213 ? -38.603 -11.363 11.080 1.00 32.99 213 GLU A C 1
ATOM 1525 O O . GLU A 1 213 ? -37.668 -10.575 10.990 1.00 40.32 213 GLU A O 1
ATOM 1531 N N . ASN A 1 214 ? -39.872 -10.963 11.071 1.00 33.04 214 ASN A N 1
ATOM 1532 C CA . ASN A 1 214 ? -40.220 -9.551 10.995 1.00 36.35 214 ASN A CA 1
ATOM 1533 C C . ASN A 1 214 ? -41.077 -9.101 12.170 1.00 35.16 214 ASN A C 1
ATOM 1534 O O . ASN A 1 214 ? -41.745 -8.068 12.065 1.00 33.23 214 ASN A O 1
ATOM 1539 N N . ASN A 1 215 ? -41.092 -9.858 13.279 1.00 30.41 215 ASN A N 1
ATOM 1540 C CA . ASN A 1 215 ? -41.809 -9.513 14.511 1.00 32.41 215 ASN A CA 1
ATOM 1541 C C . ASN A 1 215 ? -43.319 -9.523 14.345 1.00 32.30 215 ASN A C 1
ATOM 1542 O O . ASN A 1 215 ? -44.048 -8.974 15.194 1.00 33.93 215 ASN A O 1
ATOM 1547 N N . HIS A 1 216 ? -43.816 -10.096 13.268 1.00 27.56 216 HIS A N 1
ATOM 1548 C CA . HIS A 1 216 ? -45.235 -10.212 13.052 1.00 29.38 216 HIS A CA 1
ATOM 1549 C C . HIS A 1 216 ? -45.538 -11.656 12.708 1.00 31.00 216 HIS A C 1
ATOM 1550 O O . HIS A 1 216 ? -44.645 -12.448 12.425 1.00 32.60 216 HIS A O 1
ATOM 1557 N N . VAL A 1 217 ? -46.814 -12.003 12.744 1.00 29.97 217 VAL A N 1
ATOM 1558 C CA . VAL A 1 217 ? -47.278 -13.283 12.252 1.00 21.12 217 VAL A CA 1
ATOM 1559 C C . VAL A 1 217 ? -48.377 -12.980 11.244 1.00 25.50 217 VAL A C 1
ATOM 1560 O O . VAL A 1 217 ? -49.439 -12.464 11.614 1.00 25.53 217 VAL A O 1
ATOM 1564 N N . SER A 1 218 ? -48.106 -13.242 9.966 1.00 26.73 218 SER A N 1
ATOM 1565 C CA . SER A 1 218 ? -49.139 -13.134 8.950 1.00 20.78 218 SER A CA 1
ATOM 1566 C C . SER A 1 218 ? -50.090 -14.327 9.052 1.00 25.53 218 SER A C 1
ATOM 1567 O O . SER A 1 218 ? -49.801 -15.336 9.705 1.00 22.90 218 SER A O 1
ATOM 1570 N N . TRP A 1 219 ? -51.236 -14.219 8.381 1.00 23.84 219 TRP A N 1
ATOM 1571 C CA . TRP A 1 219 ? -52.168 -15.335 8.417 1.00 23.09 219 TRP A CA 1
ATOM 1572 C C . TRP A 1 219 ? -51.517 -16.579 7.838 1.00 25.63 219 TRP A C 1
ATOM 1573 O O . TRP A 1 219 ? -51.825 -17.698 8.254 1.00 26.10 219 TRP A O 1
ATOM 1584 N N . PHE A 1 220 ? -50.584 -16.403 6.911 1.00 28.50 220 PHE A N 1
ATOM 1585 C CA . PHE A 1 220 ? -49.933 -17.551 6.300 1.00 27.90 220 PHE A CA 1
ATOM 1586 C C . PHE A 1 220 ? -48.908 -18.184 7.235 1.00 25.68 220 PHE A C 1
ATOM 1587 O O . PHE A 1 220 ? -48.815 -19.413 7.318 1.00 25.40 220 PHE A O 1
ATOM 1595 N N . GLU A 1 221 ? -48.133 -17.384 7.964 1.00 23.43 221 GLU A N 1
ATOM 1596 C CA . GLU A 1 221 ? -47.266 -17.995 8.967 1.00 27.10 221 GLU A CA 1
ATOM 1597 C C . GLU A 1 221 ? -48.075 -18.755 9.997 1.00 26.16 221 GLU A C 1
ATOM 1598 O O . GLU A 1 221 ? -47.665 -19.838 10.441 1.00 22.60 221 GLU A O 1
ATOM 1604 N N . PHE A 1 222 ? -49.236 -18.210 10.380 1.00 27.13 222 PHE A N 1
ATOM 1605 C CA . PHE A 1 222 ? -50.092 -18.904 11.333 1.00 30.02 222 PHE A CA 1
ATOM 1606 C C . PHE A 1 222 ? -50.656 -20.172 10.718 1.00 31.97 222 PHE A C 1
ATOM 1607 O O . PHE A 1 222 ? -50.804 -21.191 11.401 1.00 31.37 222 PHE A O 1
ATOM 1615 N N . ASP A 1 223 ? -50.979 -20.113 9.426 1.00 31.60 223 ASP A N 1
ATOM 1616 C CA . ASP A 1 223 ? -51.410 -21.294 8.696 1.00 27.53 223 ASP A CA 1
ATOM 1617 C C . ASP A 1 223 ? -50.299 -22.337 8.624 1.00 29.43 223 ASP A C 1
ATOM 1618 O O . ASP A 1 223 ? -50.552 -23.539 8.752 1.00 31.32 223 ASP A O 1
ATOM 1623 N N . VAL A 1 224 ? -49.063 -21.904 8.389 1.00 28.22 224 VAL A N 1
ATOM 1624 C CA . VAL A 1 224 ? -47.963 -22.860 8.317 1.00 25.77 224 VAL A CA 1
ATOM 1625 C C . VAL A 1 224 ? -47.782 -23.549 9.666 1.00 29.08 224 VAL A C 1
ATOM 1626 O O . VAL A 1 224 ? -47.689 -24.781 9.755 1.00 27.60 224 VAL A O 1
ATOM 1630 N N . PHE A 1 225 ? -47.779 -22.760 10.744 1.00 25.82 225 PHE A N 1
ATOM 1631 C CA . PHE A 1 225 ? -47.486 -23.306 12.060 1.00 22.51 225 PHE A CA 1
ATOM 1632 C C . PHE A 1 225 ? -48.573 -24.279 12.515 1.00 23.99 225 PHE A C 1
ATOM 1633 O O . PHE A 1 225 ? -48.268 -25.344 13.073 1.00 25.28 225 PHE A O 1
ATOM 1641 N N . THR A 1 226 ? -49.842 -23.944 12.270 1.00 21.91 226 THR A N 1
ATOM 1642 C CA . THR A 1 226 ? -50.927 -24.793 12.749 1.00 23.80 226 THR A CA 1
ATOM 1643 C C . THR A 1 226 ? -51.079 -26.059 11.913 1.00 24.29 226 THR A C 1
ATOM 1644 O O . THR A 1 226 ? -51.560 -27.070 12.429 1.00 30.69 226 THR A O 1
ATOM 1648 N N . ARG A 1 227 ? -50.681 -26.029 10.637 1.00 25.37 227 ARG A N 1
ATOM 1649 C CA . ARG A 1 227 ? -50.558 -27.266 9.865 1.00 26.73 227 ARG A CA 1
ATOM 1650 C C . ARG A 1 227 ? -49.430 -28.144 10.402 1.00 27.48 227 ARG A C 1
ATOM 1651 O O . ARG A 1 227 ? -49.603 -29.357 10.526 1.00 32.05 227 ARG A O 1
ATOM 1659 N N . LEU A 1 228 ? -48.291 -27.542 10.783 1.00 24.70 228 LEU A N 1
ATOM 1660 C CA . LEU A 1 228 ? -47.149 -28.317 11.275 1.00 24.07 228 LEU A CA 1
ATOM 1661 C C . LEU A 1 228 ? -47.438 -28.976 12.621 1.00 30.50 228 LEU A C 1
ATOM 1662 O O . LEU A 1 228 ? -47.056 -30.135 12.847 1.00 28.35 228 LEU A O 1
ATOM 1667 N N . PHE A 1 229 ? -48.086 -28.261 13.542 1.00 26.62 229 PHE A N 1
ATOM 1668 C CA . PHE A 1 229 ? -48.174 -28.752 14.909 1.00 26.02 229 PHE A CA 1
ATOM 1669 C C . PHE A 1 229 ? -49.590 -29.142 15.320 1.00 29.71 229 PHE A C 1
ATOM 1670 O O . PHE A 1 229 ? -49.851 -29.319 16.515 1.00 39.38 229 PHE A O 1
ATOM 1678 N N . GLN A 1 230 ? -50.493 -29.346 14.342 1.00 28.14 230 GLN A N 1
ATOM 1679 C CA . GLN A 1 230 ? -51.802 -29.958 14.563 1.00 31.28 230 GLN A CA 1
ATOM 1680 C C . GLN A 1 230 ? -51.592 -31.292 15.271 1.00 35.71 230 GLN A C 1
ATOM 1681 O O . GLN A 1 230 ? -50.522 -31.893 15.127 1.00 32.11 230 GLN A O 1
ATOM 1687 N N . PRO A 1 231 ? -52.577 -31.803 16.035 1.00 36.95 231 PRO A N 1
ATOM 1688 C CA . PRO A 1 231 ? -53.928 -31.271 16.252 1.00 33.69 231 PRO A CA 1
ATOM 1689 C C . PRO A 1 231 ? -53.985 -30.032 17.162 1.00 37.24 231 PRO A C 1
ATOM 1690 O O . PRO A 1 231 ? -53.233 -29.910 18.145 1.00 32.67 231 PRO A O 1
ATOM 1694 N N . TRP A 1 232 ? -54.921 -29.142 16.810 1.00 34.81 232 TRP A N 1
ATOM 1695 C CA . TRP A 1 232 ? -55.119 -27.874 17.507 1.00 31.94 232 TRP A CA 1
ATOM 1696 C C . TRP A 1 232 ? -55.234 -28.043 19.024 1.00 39.51 232 TRP A C 1
ATOM 1697 O O . TRP A 1 232 ? -54.684 -27.240 19.790 1.00 33.35 232 TRP A O 1
ATOM 1708 N N . SER A 1 233 ? -55.942 -29.083 19.478 1.00 37.86 233 SER A N 1
ATOM 1709 C CA . SER A 1 233 ? -56.173 -29.257 20.909 1.00 37.62 233 SER A CA 1
ATOM 1710 C C . SER A 1 233 ? -54.893 -29.476 21.706 1.00 42.94 233 SER A C 1
ATOM 1711 O O . SER A 1 233 ? -54.940 -29.395 22.934 1.00 53.04 233 SER A O 1
ATOM 1714 N N . GLN A 1 234 ? -53.759 -29.755 21.058 1.00 37.83 234 GLN A N 1
ATOM 1715 C CA . GLN A 1 234 ? -52.497 -29.932 21.770 1.00 33.01 234 GLN A CA 1
ATOM 1716 C C . GLN A 1 234 ? -51.396 -29.076 21.156 1.00 31.11 234 GLN A C 1
ATOM 1717 O O . GLN A 1 234 ? -50.211 -29.417 21.253 1.00 29.98 234 GLN A O 1
ATOM 1723 N N . LEU A 1 235 ? -51.780 -27.942 20.565 1.00 31.40 235 LEU A N 1
ATOM 1724 C CA . LEU A 1 235 ? -50.901 -27.201 19.665 1.00 30.02 235 LEU A CA 1
ATOM 1725 C C . LEU A 1 235 ? -49.543 -26.894 20.297 1.00 31.71 235 LEU A C 1
ATOM 1726 O O . LEU A 1 235 ? -48.497 -27.209 19.721 1.00 33.92 235 LEU A O 1
ATOM 1731 N N . ILE A 1 236 ? -49.536 -26.287 21.488 1.00 29.03 236 ILE A N 1
ATOM 1732 C CA . ILE A 1 236 ? -48.264 -25.908 22.089 1.00 26.68 236 ILE A CA 1
ATOM 1733 C C . ILE A 1 236 ? -47.500 -27.147 22.549 1.00 34.84 236 ILE A C 1
ATOM 1734 O O . ILE A 1 236 ? -46.278 -27.239 22.363 1.00 37.57 236 ILE A O 1
ATOM 1739 N N . ASN A 1 237 ? -48.204 -28.128 23.128 1.00 33.42 237 ASN A N 1
ATOM 1740 C CA . ASN A 1 237 ? -47.534 -29.353 23.566 1.00 33.89 237 ASN A CA 1
ATOM 1741 C C . ASN A 1 237 ? -46.928 -30.103 22.386 1.00 33.96 237 ASN A C 1
ATOM 1742 O O . ASN A 1 237 ? -45.823 -30.654 22.491 1.00 34.30 237 ASN A O 1
ATOM 1747 N N . ASN A 1 238 ? -47.636 -30.128 21.251 1.00 29.81 238 ASN A N 1
ATOM 1748 C CA . ASN A 1 238 ? -47.080 -30.734 20.045 1.00 25.76 238 ASN A CA 1
ATOM 1749 C C . ASN A 1 238 ? -45.813 -30.017 19.627 1.00 30.73 238 ASN A C 1
ATOM 1750 O O . ASN A 1 238 ? -44.813 -30.656 19.270 1.00 29.37 238 ASN A O 1
ATOM 1755 N N . TRP A 1 239 ? -45.845 -28.682 19.659 1.00 26.32 239 TRP A N 1
ATOM 1756 C CA . TRP A 1 239 ? -44.668 -27.897 19.318 1.00 22.94 239 TRP A CA 1
ATOM 1757 C C . TRP A 1 239 ? -43.521 -28.206 20.261 1.00 24.48 239 TRP A C 1
ATOM 1758 O O . TRP A 1 239 ? -42.377 -28.397 19.827 1.00 29.58 239 TRP A O 1
ATOM 1769 N N . TYR A 1 240 ? -43.814 -28.246 21.565 1.00 21.26 240 TYR A N 1
ATOM 1770 C CA . TYR A 1 240 ? -42.767 -28.454 22.555 1.00 30.33 240 TYR A CA 1
ATOM 1771 C C . TYR A 1 240 ? -42.110 -29.819 22.381 1.00 31.11 240 TYR A C 1
ATOM 1772 O O . TYR A 1 240 ? -40.890 -29.946 22.500 1.00 32.97 240 TYR A O 1
ATOM 1781 N N . VAL A 1 241 ? -42.899 -30.844 22.074 1.00 31.71 241 VAL A N 1
ATOM 1782 C CA . VAL A 1 241 ? -42.353 -32.187 21.888 1.00 34.33 241 VAL A CA 1
ATOM 1783 C C . VAL A 1 241 ? -41.690 -32.330 20.522 1.00 38.33 241 VAL A C 1
ATOM 1784 O O . VAL A 1 241 ? -40.523 -32.731 20.420 1.00 43.04 241 VAL A O 1
ATOM 1788 N N . LEU A 1 242 ? -42.425 -32.010 19.452 1.00 32.82 242 LEU A N 1
ATOM 1789 C CA . LEU A 1 242 ? -41.988 -32.343 18.099 1.00 27.41 242 LEU A CA 1
ATOM 1790 C C . LEU A 1 242 ? -40.895 -31.424 17.583 1.00 28.16 242 LEU A C 1
ATOM 1791 O O . LEU A 1 242 ? -40.113 -31.838 16.716 1.00 31.03 242 LEU A O 1
ATOM 1796 N N . ALA A 1 243 ? -40.825 -30.182 18.076 1.00 33.54 243 ALA A N 1
ATOM 1797 C CA . ALA A 1 243 ? -39.795 -29.246 17.641 1.00 34.13 243 ALA A CA 1
ATOM 1798 C C . ALA A 1 243 ? -38.720 -28.957 18.685 1.00 37.77 243 ALA A C 1
ATOM 1799 O O . ALA A 1 243 ? -37.626 -28.520 18.315 1.00 41.34 243 ALA A O 1
ATOM 1801 N N . LEU A 1 244 ? -38.989 -29.172 19.967 1.00 34.66 244 LEU A N 1
ATOM 1802 C CA . LEU A 1 244 ? -37.975 -28.901 20.972 1.00 40.62 244 LEU A CA 1
ATOM 1803 C C . LEU A 1 244 ? -37.410 -30.143 21.641 1.00 41.85 244 LEU A C 1
ATOM 1804 O O . LEU A 1 244 ? -36.316 -30.065 22.200 1.00 44.88 244 LEU A O 1
ATOM 1809 N N . ASN A 1 245 ? -38.107 -31.285 21.610 1.00 42.29 245 ASN A N 1
ATOM 1810 C CA . ASN A 1 245 ? -37.647 -32.364 22.471 1.00 44.40 245 ASN A CA 1
ATOM 1811 C C . ASN A 1 245 ? -37.742 -33.735 21.819 1.00 46.91 245 ASN A C 1
ATOM 1812 O O . ASN A 1 245 ? -37.861 -34.743 22.517 1.00 53.70 245 ASN A O 1
ATOM 1817 N N . HIS A 1 246 ? -37.677 -33.807 20.498 1.00 39.23 246 HIS A N 1
ATOM 1818 C CA . HIS A 1 246 ? -37.763 -35.089 19.816 1.00 36.49 246 HIS A CA 1
ATOM 1819 C C . HIS A 1 246 ? -36.450 -35.328 19.086 1.00 34.79 246 HIS A C 1
ATOM 1820 O O . HIS A 1 246 ? -36.056 -34.502 18.245 1.00 31.93 246 HIS A O 1
ATOM 1827 N N . PRO A 1 247 ? -35.736 -36.422 19.372 1.00 32.03 247 PRO A N 1
ATOM 1828 C CA . PRO A 1 247 ? -34.393 -36.591 18.792 1.00 29.04 247 PRO A CA 1
ATOM 1829 C C . PRO A 1 247 ? -34.394 -36.735 17.283 1.00 31.43 247 PRO A C 1
ATOM 1830 O O . PRO A 1 247 ? -33.342 -36.547 16.662 1.00 36.27 247 PRO A O 1
ATOM 1834 N N . ALA A 1 248 ? -35.538 -37.024 16.662 1.00 32.10 248 ALA A N 1
ATOM 1835 C CA . ALA A 1 248 ? -35.563 -37.157 15.211 1.00 32.06 248 ALA A CA 1
ATOM 1836 C C . ALA A 1 248 ? -35.696 -35.827 14.472 1.00 29.68 248 ALA A C 1
ATOM 1837 O O . ALA A 1 248 ? -35.485 -35.800 13.256 1.00 31.59 248 ALA A O 1
ATOM 1839 N N . TYR A 1 249 ? -36.040 -34.734 15.153 1.00 29.06 249 TYR A N 1
ATOM 1840 C CA . TYR A 1 249 ? -36.257 -33.459 14.469 1.00 30.21 249 TYR A CA 1
ATOM 1841 C C . TYR A 1 249 ? -34.949 -32.869 13.940 1.00 28.66 249 TYR A C 1
ATOM 1842 O O . TYR A 1 249 ? -33.995 -32.676 14.692 1.00 31.55 249 TYR A O 1
ATOM 1851 N N . LYS A 1 250 ? -34.898 -32.553 12.646 1.00 29.94 250 LYS A N 1
ATOM 1852 C CA . LYS A 1 250 ? -33.687 -31.963 12.081 1.00 30.22 250 LYS A CA 1
ATOM 1853 C C . LYS A 1 250 ? -33.893 -30.573 11.498 1.00 31.37 250 LYS A C 1
ATOM 1854 O O . LYS A 1 250 ? -32.997 -30.075 10.806 1.00 34.52 250 LYS A O 1
ATOM 1860 N N . ALA A 1 251 ? -35.040 -29.948 11.737 1.00 32.56 251 ALA A N 1
ATOM 1861 C CA . ALA A 1 251 ? -35.340 -28.560 11.317 1.00 35.83 251 ALA A CA 1
ATOM 1862 C C . ALA A 1 251 ? -35.195 -28.442 9.790 1.00 35.77 251 ALA A C 1
ATOM 1863 O O . ALA A 1 251 ? -35.570 -29.369 9.056 1.00 35.69 251 ALA A O 1
ATOM 1865 N N . PHE A 1 252 ? -34.702 -27.308 9.279 1.00 33.63 252 PHE A N 1
ATOM 1866 C CA . PHE A 1 252 ? -34.614 -27.049 7.839 1.00 34.31 252 PHE A CA 1
ATOM 1867 C C . PHE A 1 252 ? -33.264 -27.535 7.360 1.00 34.25 252 PHE A C 1
ATOM 1868 O O . PHE A 1 252 ? -32.274 -26.814 7.399 1.00 46.71 252 PHE A O 1
ATOM 1876 N N . ILE A 1 253 ? -33.225 -28.776 6.900 1.00 38.17 253 ILE A N 1
ATOM 1877 C CA . ILE A 1 253 ? -32.076 -29.312 6.196 1.00 33.94 253 ILE A CA 1
ATOM 1878 C C . ILE A 1 253 ? -32.543 -29.826 4.836 1.00 36.43 253 ILE A C 1
ATOM 1879 O O . ILE A 1 253 ? -33.741 -29.947 4.559 1.00 37.52 253 ILE A O 1
ATOM 1884 N N . THR A 1 254 ? -31.577 -30.116 3.985 1.00 33.74 254 THR A N 1
ATOM 1885 C CA . THR A 1 254 ? -31.875 -30.520 2.625 1.00 36.64 254 THR A CA 1
ATOM 1886 C C . THR A 1 254 ? -32.123 -32.019 2.538 1.00 37.60 254 THR A C 1
ATOM 1887 O O . THR A 1 254 ? -31.794 -32.791 3.445 1.00 37.33 254 THR A O 1
ATOM 1891 N N . TYR A 1 255 ? -32.718 -32.413 1.412 1.00 32.89 255 TYR A N 1
ATOM 1892 C CA . TYR A 1 255 ? -32.823 -33.816 1.034 1.00 30.51 255 TYR A CA 1
ATOM 1893 C C . TYR A 1 255 ? -31.471 -34.523 1.142 1.00 35.89 255 TYR A C 1
ATOM 1894 O O . TYR A 1 255 ? -31.364 -35.609 1.728 1.00 37.96 255 TYR A O 1
ATOM 1903 N N . ASP A 1 256 ? -30.419 -33.912 0.592 1.00 35.01 256 ASP A N 1
ATOM 1904 C CA . ASP A 1 256 ? -29.104 -34.546 0.629 1.00 38.81 256 ASP A CA 1
ATOM 1905 C C . ASP A 1 256 ? -28.611 -34.707 2.052 1.00 38.46 256 ASP A C 1
ATOM 1906 O O . ASP A 1 256 ? -27.978 -35.719 2.388 1.00 40.94 256 ASP A O 1
ATO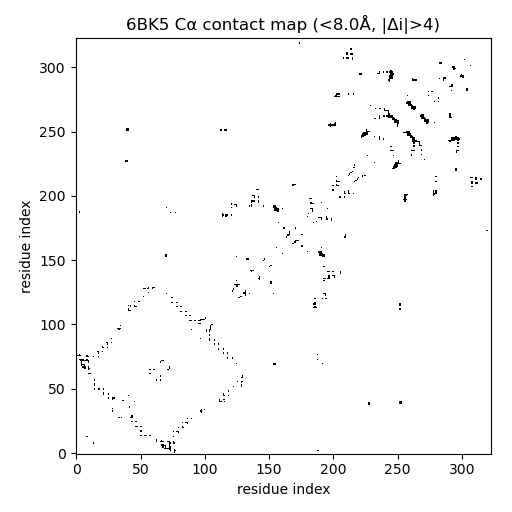M 1911 N N . GLU A 1 257 ? -28.891 -33.720 2.905 1.00 31.97 257 GLU A N 1
ATOM 1912 C CA . GLU A 1 257 ? -28.460 -33.816 4.296 1.00 39.03 257 GLU A CA 1
ATOM 1913 C C . GLU A 1 257 ? -29.147 -34.975 5.007 1.00 33.69 257 GLU A C 1
ATOM 1914 O O . GLU A 1 257 ? -28.493 -35.729 5.737 1.00 40.82 257 GLU A O 1
ATOM 1920 N N . VAL A 1 258 ? -30.456 -35.149 4.785 1.00 25.45 258 VAL A N 1
ATOM 1921 C CA . VAL A 1 258 ? -31.173 -36.296 5.350 1.00 25.09 258 VAL A CA 1
ATOM 1922 C C . VAL A 1 258 ? -30.532 -37.599 4.898 1.00 30.43 258 VAL A C 1
ATOM 1923 O O . VAL A 1 258 ? -30.351 -38.529 5.692 1.00 36.27 258 VAL A O 1
ATOM 1927 N N . GLU A 1 259 ? -30.179 -37.691 3.618 1.00 33.50 259 GLU A N 1
ATOM 1928 C CA . GLU A 1 259 ? -29.587 -38.929 3.135 1.00 40.30 259 GLU A CA 1
ATOM 1929 C C . GLU A 1 259 ? -28.236 -39.173 3.789 1.00 40.18 259 GLU A C 1
ATOM 1930 O O . GLU A 1 259 ? -27.921 -40.305 4.177 1.00 40.08 259 GLU A O 1
ATOM 1936 N N . ALA A 1 260 ? -27.436 -38.119 3.936 1.00 39.81 260 ALA A N 1
ATOM 1937 C CA . ALA A 1 260 ? -26.114 -38.270 4.531 1.00 37.55 260 A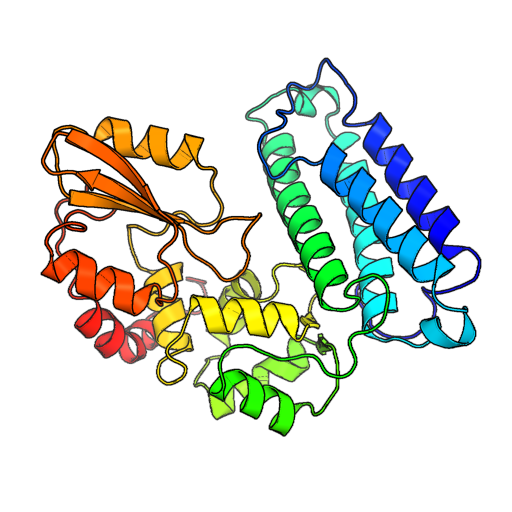LA A CA 1
ATOM 1938 C C . ALA A 1 260 ? -26.215 -38.731 5.981 1.00 39.04 260 ALA A C 1
ATOM 1939 O O . ALA A 1 260 ? -25.393 -39.531 6.443 1.00 43.10 260 ALA A O 1
ATOM 1941 N N . ILE A 1 261 ? -27.228 -38.251 6.708 1.00 31.13 261 ILE A N 1
ATOM 1942 C CA . ILE A 1 261 ? -27.469 -38.747 8.064 1.00 33.00 261 ILE A CA 1
ATOM 1943 C C . ILE A 1 261 ? -27.781 -40.231 8.034 1.00 35.11 261 ILE A C 1
ATOM 1944 O O . ILE A 1 261 ? -27.206 -41.026 8.784 1.00 38.76 261 ILE A O 1
ATOM 1949 N N . LEU A 1 262 ? -28.729 -40.620 7.184 1.00 33.88 262 LEU A N 1
ATOM 1950 C CA . LEU A 1 262 ? -29.269 -41.967 7.269 1.00 34.87 262 LEU A CA 1
ATOM 1951 C C . LEU A 1 262 ? -28.306 -43.018 6.726 1.00 39.64 262 LEU A C 1
ATOM 1952 O O . LEU A 1 262 ? -28.403 -44.184 7.126 1.00 40.82 262 LEU A O 1
ATOM 1957 N N . ARG A 1 263 ? -27.376 -42.639 5.839 1.00 38.52 263 ARG A N 1
ATOM 1958 C CA . ARG A 1 263 ? -26.373 -43.594 5.370 1.00 40.68 263 ARG A CA 1
ATOM 1959 C C . ARG A 1 263 ? -25.607 -44.228 6.522 1.00 42.60 263 ARG A C 1
ATOM 1960 O O . ARG A 1 263 ? -25.154 -45.369 6.397 1.00 44.87 263 ARG A O 1
ATOM 1968 N N . HIS A 1 264 ? -25.458 -43.518 7.647 1.00 42.99 264 HIS A N 1
ATOM 1969 C CA . HIS A 1 264 ? -24.787 -44.102 8.810 1.00 44.62 264 HIS A CA 1
ATOM 1970 C C . HIS A 1 264 ? -25.558 -45.271 9.397 1.00 46.57 264 HIS A C 1
ATOM 1971 O O . HIS A 1 264 ? -24.997 -46.029 10.191 1.00 49.46 264 HIS A O 1
ATOM 1978 N N . HIS A 1 265 ? -26.819 -45.446 9.016 1.00 42.44 265 HIS A N 1
ATOM 1979 C CA . HIS A 1 265 ? -27.715 -46.324 9.748 1.00 38.87 265 HIS A CA 1
ATOM 1980 C C . HIS A 1 265 ? -28.354 -47.352 8.831 1.00 42.52 265 HIS A C 1
ATOM 1981 O O . HIS A 1 265 ? -29.444 -47.847 9.122 1.00 43.98 265 HIS A O 1
ATOM 1988 N N . LEU A 1 266 ? -27.692 -47.671 7.713 1.00 42.02 266 LEU A N 1
ATOM 1989 C CA . LEU A 1 266 ? -28.271 -48.601 6.749 1.00 42.56 266 LEU A CA 1
ATOM 1990 C C . LEU A 1 266 ? -28.500 -49.977 7.350 1.00 54.27 266 LEU A C 1
ATOM 1991 O O . LEU A 1 266 ? -29.451 -50.670 6.964 1.00 60.64 266 LEU A O 1
ATOM 1996 N N . HIS A 1 267 ? -27.630 -50.397 8.276 1.00 59.52 267 HIS A N 1
ATOM 1997 C CA . HIS A 1 267 ? -27.705 -51.675 8.984 1.00 63.69 267 HIS A CA 1
ATOM 1998 C C . HIS A 1 267 ? -28.779 -51.685 10.065 1.00 63.49 267 HIS A C 1
ATOM 1999 O O . HIS A 1 267 ? -28.879 -52.664 10.813 1.00 67.73 267 HIS A O 1
ATOM 2006 N N . ARG A 1 268 ? -29.564 -50.616 10.178 1.00 57.76 268 ARG A N 1
ATOM 2007 C CA . ARG A 1 268 ? -30.540 -50.445 11.252 1.00 51.40 268 ARG A CA 1
ATOM 2008 C C . ARG A 1 268 ? -31.862 -50.013 10.635 1.00 44.06 268 ARG A C 1
ATOM 2009 O O . ARG A 1 268 ? -32.247 -48.834 10.721 1.00 43.55 268 ARG A O 1
ATOM 2017 N N . PRO A 1 269 ? -32.579 -50.942 9.996 1.00 32.33 269 PRO A N 1
ATOM 2018 C CA . PRO A 1 269 ? -33.920 -50.627 9.491 1.00 31.88 269 PRO A CA 1
ATOM 2019 C C . PRO A 1 269 ? -34.799 -50.035 10.583 1.00 36.04 269 PRO A C 1
ATOM 2020 O O . PRO A 1 269 ? -34.802 -50.500 11.722 1.00 41.13 269 PRO A O 1
ATOM 2024 N N . GLY A 1 270 ? -35.538 -48.984 10.237 1.00 35.11 270 GLY A N 1
ATOM 2025 C CA . GLY A 1 270 ? -36.351 -48.272 11.201 1.00 27.98 270 GLY A CA 1
ATOM 2026 C C . GLY A 1 270 ? -35.721 -47.006 11.733 1.00 30.23 270 GLY A C 1
ATOM 2027 O O . GLY A 1 270 ? -36.384 -46.257 12.469 1.00 32.80 270 GLY A O 1
ATOM 2028 N N . SER A 1 271 ? -34.457 -46.757 11.403 1.00 31.93 271 SER A N 1
ATOM 2029 C CA . SER A 1 271 ? -33.860 -45.460 11.672 1.00 30.63 271 SER A CA 1
ATOM 2030 C C . SER A 1 271 ? -34.569 -44.402 10.839 1.00 33.69 271 SER A C 1
ATOM 2031 O O . SER A 1 271 ? -34.915 -44.633 9.679 1.00 32.73 271 SER A O 1
ATOM 2034 N N . TYR A 1 272 ? -34.824 -43.250 11.452 1.00 30.46 272 TYR A N 1
ATOM 2035 C CA . TYR A 1 272 ? -35.563 -42.194 10.790 1.00 29.53 272 TYR A CA 1
ATOM 2036 C C . TYR A 1 272 ? -35.199 -40.842 11.394 1.00 31.23 272 TYR A C 1
ATOM 2037 O O . TYR A 1 272 ? -34.785 -40.746 12.554 1.00 33.41 272 TYR A O 1
ATOM 2046 N N . VAL A 1 273 ? -35.357 -39.803 10.576 1.00 26.80 273 VAL A N 1
ATOM 2047 C CA . VAL A 1 273 ? -35.374 -38.415 11.005 1.00 26.65 273 VAL A CA 1
ATOM 2048 C C . VAL A 1 273 ? -36.504 -37.762 10.231 1.00 25.94 273 VAL A C 1
ATOM 2049 O O . VAL A 1 273 ? -36.994 -38.305 9.240 1.00 27.40 273 VAL A O 1
ATOM 2053 N N . TYR A 1 274 ? -36.951 -36.613 10.714 1.00 22.31 274 TYR A N 1
ATOM 2054 C CA . TYR A 1 274 ? -37.905 -35.811 9.978 1.00 21.00 274 TYR A CA 1
ATOM 2055 C C . TYR A 1 274 ? -37.398 -34.386 9.976 1.00 27.24 274 TYR A C 1
ATOM 2056 O O . TYR A 1 274 ? -36.619 -33.986 10.843 1.00 29.62 274 TYR A O 1
ATOM 2065 N N . ARG A 1 275 ? -37.857 -33.629 8.984 1.00 27.22 275 ARG A N 1
ATOM 2066 C CA . ARG A 1 275 ? -37.295 -32.327 8.677 1.00 26.17 275 ARG A CA 1
ATOM 2067 C C . ARG A 1 275 ? -38.392 -31.434 8.107 1.00 27.43 275 ARG A C 1
ATOM 2068 O O . ARG A 1 275 ? -39.445 -31.905 7.667 1.00 28.49 275 ARG A O 1
ATOM 2076 N N . LEU A 1 276 ? -38.126 -30.137 8.124 1.00 28.83 276 LEU A N 1
ATOM 2077 C CA . LEU A 1 276 ? -38.939 -29.132 7.460 1.00 31.94 276 LEU A CA 1
ATOM 2078 C C . LEU A 1 276 ? -38.338 -28.831 6.091 1.00 33.70 276 LEU A C 1
ATOM 2079 O O . LEU A 1 276 ? -37.123 -28.906 5.906 1.00 38.22 276 LEU A O 1
ATOM 2084 N N . SER A 1 277 ? -39.197 -28.498 5.129 1.00 33.90 277 SER A N 1
ATOM 2085 C CA . SER A 1 277 ? -38.784 -28.273 3.744 1.00 38.81 277 SER A CA 1
ATOM 2086 C C . SER A 1 277 ? -39.063 -26.826 3.362 1.00 43.76 277 SER A C 1
ATOM 2087 O O . SER A 1 277 ? -40.219 -26.388 3.392 1.00 39.19 277 SER A O 1
ATOM 2090 N N . CYS A 1 278 ? -38.013 -26.088 2.979 1.00 42.76 278 CYS A N 1
ATOM 2091 C CA . CYS A 1 278 ? -38.216 -24.684 2.630 1.00 42.63 278 CYS A CA 1
ATOM 2092 C C . CYS A 1 278 ? -39.074 -24.498 1.374 1.00 39.07 278 CYS A C 1
ATOM 2093 O O . CYS A 1 278 ? -39.667 -23.432 1.201 1.00 44.30 278 CYS A O 1
ATOM 2096 N N . THR A 1 279 ? -39.167 -25.492 0.498 1.00 38.86 279 THR A N 1
ATOM 2097 C CA . THR A 1 279 ? -40.043 -25.390 -0.668 1.00 38.52 279 THR A CA 1
ATOM 2098 C C . THR A 1 279 ? -41.467 -25.864 -0.394 1.00 33.54 279 THR A C 1
ATOM 2099 O O . THR A 1 279 ? -42.310 -25.782 -1.288 1.00 32.46 279 THR A O 1
ATOM 2103 N N . ARG A 1 280 ? -41.755 -26.400 0.795 1.00 25.99 280 ARG A N 1
ATOM 2104 C CA . ARG A 1 280 ? -43.090 -26.886 1.115 1.00 32.68 280 ARG A CA 1
ATOM 2105 C C . ARG A 1 280 ? -43.403 -26.468 2.552 1.00 35.55 280 ARG A C 1
ATOM 2106 O O . ARG A 1 280 ? -43.449 -27.290 3.457 1.00 37.19 280 ARG A O 1
ATOM 2114 N N . LEU A 1 281 ? -43.645 -25.175 2.766 1.00 30.68 281 LEU A N 1
ATOM 2115 C CA . LEU A 1 281 ? -43.916 -24.703 4.117 1.00 28.96 281 LEU A CA 1
ATOM 2116 C C . LEU A 1 281 ? -45.194 -25.323 4.661 1.00 25.34 281 LEU A C 1
ATOM 2117 O O . LEU A 1 281 ? -46.178 -25.500 3.938 1.00 26.06 281 LEU A O 1
ATOM 2122 N N . GLY A 1 282 ? -45.176 -25.650 5.948 1.00 22.83 282 GLY A N 1
ATOM 2123 C CA . GLY A 1 282 ? -46.334 -26.250 6.570 1.00 30.97 282 GLY A CA 1
ATOM 2124 C C . GLY A 1 282 ? -46.463 -27.738 6.358 1.00 33.49 282 GLY A C 1
ATOM 2125 O O . GLY A 1 282 ? -47.468 -28.322 6.774 1.00 42.54 282 GLY A O 1
ATOM 2126 N N . GLN A 1 283 ? -45.484 -28.369 5.726 1.00 33.63 283 GLN A N 1
ATOM 2127 C CA . GLN A 1 283 ? -45.462 -29.807 5.539 1.00 31.13 283 GLN A CA 1
ATOM 2128 C C . GLN A 1 283 ? -44.145 -30.344 6.044 1.00 28.25 283 GLN A C 1
ATOM 2129 O O . GLN A 1 283 ? -43.115 -29.665 5.978 1.00 29.12 283 GLN A O 1
ATOM 2135 N N . TRP A 1 284 ? -44.182 -31.578 6.511 1.00 25.37 284 TRP A N 1
ATOM 2136 C CA . TRP A 1 284 ? -42.980 -32.259 6.950 1.00 24.67 284 TRP A CA 1
ATOM 2137 C C . TRP A 1 284 ? -42.532 -33.273 5.917 1.00 24.78 284 TRP A C 1
ATOM 2138 O O . TRP A 1 284 ? -43.320 -33.777 5.109 1.00 28.82 284 TRP A O 1
ATOM 2149 N N . ALA A 1 285 ? -41.251 -33.596 5.986 1.00 23.64 285 ALA A N 1
ATOM 2150 C CA . ALA A 1 285 ? -40.665 -34.686 5.233 1.00 25.25 285 ALA A CA 1
ATOM 2151 C C . ALA A 1 285 ? -40.000 -35.639 6.216 1.00 26.24 285 ALA A C 1
ATOM 2152 O O . ALA A 1 285 ? -39.353 -35.197 7.166 1.00 30.64 285 ALA A O 1
ATOM 2154 N N . ILE A 1 286 ? -40.155 -36.941 5.985 1.00 27.47 286 ILE A N 1
ATOM 2155 C CA . ILE A 1 286 ? -39.615 -37.974 6.858 1.00 22.88 286 ILE A CA 1
ATOM 2156 C C . ILE A 1 286 ? -38.695 -38.862 6.031 1.00 28.30 286 ILE A C 1
ATOM 2157 O O . ILE A 1 286 ? -39.058 -39.285 4.924 1.00 29.55 286 ILE A O 1
ATOM 2162 N N . GLY A 1 287 ? -37.499 -39.118 6.551 1.00 25.57 287 GLY A N 1
ATOM 2163 C CA . GLY A 1 287 ? -36.546 -40.024 5.928 1.00 24.43 287 GLY A CA 1
ATOM 2164 C C . GLY A 1 287 ? -36.378 -41.242 6.823 1.00 26.15 287 GLY A C 1
ATOM 2165 O O . GLY A 1 287 ? -36.255 -41.104 8.044 1.00 25.35 287 GLY A O 1
ATOM 2166 N N . PHE A 1 288 ? -36.394 -42.430 6.224 1.00 23.03 288 PHE A N 1
ATOM 2167 C CA . PHE A 1 288 ? -36.150 -43.618 7.035 1.00 25.65 288 PHE A CA 1
ATOM 2168 C C . PHE A 1 288 ? -35.441 -44.689 6.225 1.00 29.82 288 PHE A C 1
ATOM 2169 O O . PHE A 1 288 ? -35.341 -44.619 4.994 1.00 31.86 288 PHE A O 1
ATOM 2177 N N . VAL A 1 289 ? -34.911 -45.667 6.954 1.00 26.52 289 VAL A N 1
ATOM 2178 C CA . VAL A 1 289 ? -34.275 -46.844 6.380 1.00 27.77 289 VAL A CA 1
ATOM 2179 C C . VAL A 1 289 ? -35.293 -47.974 6.380 1.00 30.39 289 VAL A C 1
ATOM 2180 O O . VAL A 1 289 ? -35.787 -48.376 7.443 1.00 31.86 289 VAL A O 1
ATOM 2184 N N . THR A 1 290 ? -35.595 -48.496 5.198 1.00 29.74 290 THR A N 1
ATOM 2185 C CA . THR A 1 290 ? -36.565 -49.579 5.092 1.00 35.40 290 THR A CA 1
ATOM 2186 C C . THR A 1 290 ? -35.969 -50.888 5.595 1.00 31.70 290 THR A C 1
ATOM 2187 O O . THR A 1 290 ? -34.761 -51.022 5.818 1.00 39.44 290 THR A O 1
ATOM 2191 N N . ARG A 1 291 ? -36.846 -51.879 5.735 1.00 39.27 291 ARG A N 1
ATOM 2192 C CA . ARG A 1 291 ? -36.425 -53.207 6.158 1.00 44.33 291 ARG A CA 1
ATOM 2193 C C . ARG A 1 291 ? -35.469 -53.860 5.167 1.00 44.90 291 ARG A C 1
ATOM 2194 O O . ARG A 1 291 ? -34.811 -54.848 5.513 1.00 49.52 291 ARG A O 1
ATOM 2202 N N . ALA A 1 292 ? -35.365 -53.345 3.947 1.00 42.65 292 ALA A N 1
ATOM 2203 C CA . ALA A 1 292 ? -34.407 -53.896 2.998 1.00 38.68 292 ALA A CA 1
ATOM 2204 C C . ALA A 1 292 ? -33.088 -53.154 3.000 1.00 39.29 292 ALA A C 1
ATOM 2205 O O . ALA A 1 292 ? -32.204 -53.509 2.222 1.00 42.48 292 ALA A O 1
ATOM 2207 N N . GLY A 1 293 ? -32.944 -52.117 3.816 1.00 38.08 293 GLY A N 1
ATOM 2208 C CA . GLY A 1 293 ? -31.733 -51.331 3.800 1.00 37.13 293 GLY A CA 1
ATOM 2209 C C . GLY A 1 293 ? -31.742 -50.135 2.871 1.00 38.49 293 GLY A C 1
ATOM 2210 O O . GLY A 1 293 ? -30.684 -49.536 2.660 1.00 43.33 293 GLY A O 1
ATOM 2211 N N . LYS A 1 294 ? -32.885 -49.759 2.308 1.00 34.78 294 LYS A N 1
ATOM 2212 C CA . LYS A 1 294 ? -32.915 -48.597 1.430 1.00 41.07 294 LYS A CA 1
ATOM 2213 C C . LYS A 1 294 ? -33.246 -47.351 2.240 1.00 35.42 294 LYS A C 1
ATOM 2214 O O . LYS A 1 294 ? -33.981 -47.405 3.234 1.00 31.82 294 LYS A O 1
ATOM 2220 N N . ILE A 1 295 ? -32.718 -46.216 1.797 1.00 34.78 295 ILE A N 1
ATOM 2221 C CA . ILE A 1 295 ? -33.158 -44.935 2.322 1.00 30.06 295 ILE A CA 1
ATOM 2222 C C . ILE A 1 295 ? -34.322 -44.431 1.482 1.00 32.66 295 ILE A C 1
ATOM 2223 O O . ILE A 1 295 ? -34.231 -44.358 0.250 1.00 35.05 295 ILE A O 1
ATOM 2228 N N . VAL A 1 296 ? -35.390 -44.030 2.164 1.00 29.09 296 VAL A N 1
ATOM 2229 C CA . VAL A 1 296 ? -36.618 -43.542 1.560 1.00 29.60 296 VAL A CA 1
ATOM 2230 C C . VAL A 1 296 ? -36.979 -42.220 2.229 1.00 30.34 296 VAL A C 1
ATOM 2231 O O . VAL A 1 296 ? -36.927 -42.103 3.462 1.00 32.72 296 VAL A O 1
ATOM 2235 N N . GLN A 1 297 ? -37.327 -41.223 1.421 1.00 22.64 297 GLN A N 1
ATOM 2236 C CA . GLN A 1 297 ? -37.813 -39.948 1.918 1.00 24.36 297 GLN A CA 1
ATOM 2237 C C . GLN A 1 297 ? -39.183 -39.689 1.314 1.00 27.20 297 GLN A C 1
ATOM 2238 O O . GLN A 1 297 ? -39.348 -39.788 0.092 1.00 27.55 297 GLN A O 1
ATOM 2244 N N . THR A 1 298 ? -40.162 -39.375 2.163 1.00 20.72 298 THR A N 1
ATOM 2245 C CA . THR A 1 298 ? -41.497 -39.050 1.698 1.00 31.05 298 THR A CA 1
ATOM 2246 C C . THR A 1 298 ? -41.962 -37.747 2.316 1.00 33.23 298 THR A C 1
ATOM 2247 O O . THR A 1 298 ? -41.436 -37.285 3.335 1.00 36.60 298 THR A O 1
ATOM 2251 N N . ILE A 1 299 ? -42.994 -37.187 1.694 1.00 33.59 299 ILE A N 1
ATOM 2252 C CA . ILE A 1 299 ? -43.786 -36.117 2.287 1.00 30.45 299 ILE A CA 1
ATOM 2253 C C . ILE A 1 299 ? -45.166 -36.695 2.575 1.00 29.98 299 ILE A C 1
ATOM 2254 O O . ILE A 1 299 ? -45.987 -36.819 1.655 1.00 38.44 299 ILE A O 1
ATOM 2259 N N . PRO A 1 300 ? -45.444 -37.103 3.805 1.00 26.46 300 PRO A N 1
ATOM 2260 C CA . PRO A 1 300 ? -46.745 -37.707 4.118 1.00 30.93 300 PRO A CA 1
ATOM 2261 C C . PRO A 1 300 ? -47.931 -36.925 3.579 1.00 33.51 300 PRO A C 1
ATOM 2262 O O . PRO A 1 300 ? -48.097 -35.745 3.882 1.00 35.00 300 PRO A O 1
ATOM 2266 N N . GLN A 1 301 ? -48.746 -37.571 2.750 1.00 35.81 301 GLN A N 1
ATOM 2267 C CA . GLN A 1 301 ? -49.860 -36.893 2.106 1.00 36.22 301 GLN A CA 1
ATOM 2268 C C . GLN A 1 301 ? -51.031 -36.801 3.061 1.00 36.75 301 GLN A C 1
ATOM 2269 O O . GLN A 1 301 ? -51.461 -37.813 3.618 1.00 36.38 301 GLN A O 1
ATOM 2275 N N . ASN A 1 302 ? -51.542 -35.589 3.257 1.00 36.62 302 ASN A N 1
ATOM 2276 C CA . ASN A 1 302 ? -52.814 -35.423 3.943 1.00 40.12 302 ASN A CA 1
ATOM 2277 C C . ASN A 1 302 ? -52.771 -36.069 5.319 1.00 46.15 302 ASN A C 1
ATOM 2278 O O . ASN A 1 302 ? -53.689 -36.788 5.712 1.00 49.05 302 ASN A O 1
ATOM 2283 N N . LYS A 1 303 ? -51.674 -35.845 6.044 1.00 42.52 303 LYS A N 1
ATOM 2284 C CA . LYS A 1 303 ? -51.495 -36.494 7.334 1.00 38.07 303 LYS A CA 1
ATOM 2285 C C . LYS A 1 303 ? -50.577 -35.648 8.205 1.00 34.89 303 LYS A C 1
ATOM 2286 O O . LYS A 1 303 ? -49.525 -35.197 7.745 1.00 35.00 303 LYS A O 1
ATOM 2292 N N . SER A 1 304 ? -50.973 -35.439 9.455 1.00 30.45 304 SER A N 1
ATOM 2293 C CA . SER A 1 304 ? -50.162 -34.648 10.359 1.00 30.70 304 SER A CA 1
ATOM 2294 C C . SER A 1 304 ? -48.890 -35.402 10.718 1.00 33.03 304 SER A C 1
ATOM 2295 O O . SER A 1 304 ? -48.807 -36.622 10.574 1.00 36.36 304 SER A O 1
ATOM 2298 N N . LEU A 1 305 ? -47.880 -34.659 11.168 1.00 31.71 305 LEU A N 1
ATOM 2299 C CA . LEU A 1 305 ? -46.656 -35.319 11.596 1.00 29.53 305 LEU A CA 1
ATOM 2300 C C . LEU A 1 305 ? -46.915 -36.151 12.836 1.00 30.61 305 LEU A C 1
ATOM 2301 O O . LEU A 1 305 ? -46.389 -37.263 12.962 1.00 29.01 305 LEU A O 1
ATOM 2306 N N . TYR A 1 306 ? -47.728 -35.626 13.765 1.00 26.76 306 TYR A N 1
ATOM 2307 C CA . TYR A 1 306 ? -48.120 -36.395 14.944 1.00 29.56 306 TYR A CA 1
ATOM 2308 C C . TYR A 1 306 ? -48.657 -37.767 14.550 1.00 33.07 306 TYR A C 1
ATOM 2309 O O . TYR A 1 306 ? -48.141 -38.806 14.969 1.00 37.25 306 TYR A O 1
ATOM 2318 N N . GLN A 1 307 ? -49.677 -37.777 13.705 1.00 30.68 307 GLN A N 1
ATOM 2319 C CA . GLN A 1 307 ? -50.275 -39.024 13.269 1.00 34.26 307 GLN A CA 1
ATOM 2320 C C . GLN A 1 307 ? -49.330 -39.847 12.389 1.00 36.37 307 GLN A C 1
ATOM 2321 O O . GLN A 1 307 ? -49.359 -41.081 12.445 1.00 32.74 307 GLN A O 1
ATOM 2327 N N . ALA A 1 308 ? -48.504 -39.203 11.562 1.00 26.98 308 ALA A N 1
ATOM 2328 C CA . ALA A 1 308 ? -47.558 -39.962 10.749 1.00 25.12 308 ALA A CA 1
ATOM 2329 C C . ALA A 1 308 ? -46.580 -40.732 11.629 1.00 24.97 308 ALA A C 1
ATOM 2330 O O . ALA A 1 308 ? -46.239 -41.890 11.334 1.00 29.42 308 ALA A O 1
ATOM 2332 N N . LEU A 1 309 ? -46.145 -40.118 12.733 1.00 23.83 309 LEU A N 1
ATOM 2333 C CA . LEU A 1 309 ? -45.245 -40.809 13.650 1.00 28.25 309 LEU A CA 1
ATOM 2334 C C . LEU A 1 309 ? -45.962 -41.937 14.377 1.00 33.37 309 LEU A C 1
ATOM 2335 O O . LEU A 1 309 ? -45.413 -43.040 14.522 1.00 34.23 309 LEU A O 1
ATOM 2340 N N . LEU A 1 310 ? -47.201 -41.697 14.818 1.00 31.94 310 LEU A N 1
ATOM 2341 C CA . LEU A 1 310 ? -47.945 -42.753 15.502 1.00 35.65 310 LEU A CA 1
ATOM 2342 C C . LEU A 1 310 ? -48.128 -43.969 14.602 1.00 35.94 310 LEU A C 1
ATOM 2343 O O . LEU A 1 310 ? -47.900 -45.102 15.028 1.00 37.01 310 LEU A O 1
ATOM 2348 N N . ASP A 1 311 ? -48.514 -43.746 13.339 1.00 36.00 311 ASP A N 1
ATOM 2349 C CA . ASP A 1 311 ? -48.742 -44.847 12.407 1.00 33.16 311 ASP A CA 1
ATOM 2350 C C . ASP A 1 311 ? -47.432 -45.513 11.995 1.00 37.81 311 ASP A C 1
ATOM 2351 O O . ASP A 1 311 ? -47.409 -46.727 11.740 1.00 35.75 311 ASP A O 1
ATOM 2356 N N . GLY A 1 312 ? -46.341 -44.740 11.902 1.00 29.78 312 GLY A N 1
ATOM 2357 C CA . GLY A 1 312 ? -45.066 -45.330 11.518 1.00 28.64 312 GLY A CA 1
ATOM 2358 C C . GLY A 1 312 ? -44.490 -46.241 12.589 1.00 35.48 312 GLY A C 1
ATOM 2359 O O . GLY A 1 312 ? -43.845 -47.250 12.282 1.00 33.86 312 GLY A O 1
ATOM 2360 N N . VAL A 1 313 ? -44.689 -45.886 13.861 1.00 34.86 313 VAL A N 1
ATOM 2361 C CA . VAL A 1 313 ? -44.323 -46.787 14.947 1.00 36.52 313 VAL A CA 1
ATOM 2362 C C . VAL A 1 313 ? -45.179 -48.048 14.897 1.00 34.06 313 VAL A C 1
ATOM 2363 O O . VAL A 1 313 ? -44.674 -49.168 15.037 1.00 37.56 313 VAL A O 1
ATOM 2367 N N . GLU A 1 314 ? -46.482 -47.886 14.674 1.00 32.76 314 GLU A N 1
ATOM 2368 C CA . GLU A 1 314 ? -47.389 -49.030 14.630 1.00 43.02 314 GLU A CA 1
ATOM 2369 C C . GLU A 1 314 ? -47.103 -49.935 13.426 1.00 41.65 314 GLU A C 1
ATOM 2370 O O . GLU A 1 314 ? -47.224 -51.161 13.520 1.00 43.06 314 GLU A O 1
ATOM 2376 N N . GLU A 1 315 ? -46.731 -49.358 12.288 1.00 34.98 315 GLU A N 1
ATOM 2377 C CA . GLU A 1 315 ? -46.335 -50.143 11.124 1.00 36.37 315 GLU A CA 1
ATOM 2378 C C . GLU A 1 315 ? -44.864 -50.544 11.171 1.00 38.92 315 GLU A C 1
ATOM 2379 O O . GLU A 1 315 ? -44.382 -51.190 10.234 1.00 36.34 315 GLU A O 1
ATOM 2385 N N . ARG A 1 316 ? -44.146 -50.161 12.234 1.00 40.73 316 ARG A N 1
ATOM 2386 C CA . ARG A 1 316 ? -42.754 -50.545 12.462 1.00 39.46 316 ARG A CA 1
ATOM 2387 C C . ARG A 1 316 ? -41.810 -49.977 11.406 1.00 34.47 316 ARG A C 1
ATOM 2388 O O . ARG A 1 316 ? -40.792 -50.581 11.090 1.00 42.48 316 ARG A O 1
ATOM 2396 N N . LEU A 1 317 ? -42.139 -48.818 10.856 1.00 32.25 317 LEU A N 1
ATOM 2397 C CA . LEU A 1 317 ? -41.254 -48.109 9.944 1.00 32.34 317 LEU A CA 1
ATOM 2398 C C . LEU A 1 317 ? -40.319 -47.173 10.685 1.00 35.95 317 LEU A C 1
ATOM 2399 O O . LEU A 1 317 ? -39.136 -47.081 10.342 1.00 37.53 317 LEU A O 1
ATOM 2404 N N . TYR A 1 318 ? -40.838 -46.469 11.690 1.00 31.90 318 TYR A N 1
ATOM 2405 C CA . TYR A 1 318 ? -40.100 -45.443 12.419 1.00 34.40 318 TYR A CA 1
ATOM 2406 C C . TYR A 1 318 ? -39.819 -45.972 13.826 1.00 38.82 318 TYR A C 1
ATOM 2407 O O . TYR A 1 318 ? -40.613 -45.777 14.747 1.00 35.67 318 TYR A O 1
ATOM 2416 N N . LEU A 1 319 ? -38.670 -46.621 13.996 1.00 28.26 319 LEU A N 1
ATOM 2417 C CA . LEU A 1 319 ? -38.322 -47.239 15.268 1.00 30.11 319 LEU A CA 1
ATOM 2418 C C . LEU A 1 319 ? -37.189 -46.550 16.008 1.00 33.17 319 LEU A C 1
ATOM 2419 O O . LEU A 1 319 ? -37.196 -46.542 17.236 1.00 35.03 319 LEU A O 1
ATOM 2424 N N . TYR A 1 320 ? -36.204 -45.994 15.308 1.00 31.72 320 TYR A N 1
ATOM 2425 C CA . TYR A 1 320 ? -34.980 -45.517 15.947 1.00 36.40 320 TYR A CA 1
ATOM 2426 C C . TYR A 1 320 ? -34.781 -44.068 15.549 1.00 38.92 320 TYR A C 1
ATOM 2427 O O . TYR A 1 320 ? -34.194 -43.779 14.494 1.00 39.28 320 TYR A O 1
ATOM 2436 N N . PRO A 1 321 ? -35.268 -43.127 16.361 1.00 35.69 321 PRO A N 1
ATOM 2437 C CA . PRO A 1 321 ? -35.132 -41.707 16.004 1.00 30.44 321 PRO A CA 1
ATOM 2438 C C . PRO A 1 321 ? -33.659 -41.342 15.930 1.00 33.67 321 PRO A C 1
ATOM 2439 O O . PRO A 1 321 ? -32.888 -41.607 16.859 1.00 36.61 321 PRO A O 1
ATOM 2443 N N . ASP A 1 322 ? -33.255 -40.804 14.773 1.00 30.31 322 ASP A N 1
ATOM 2444 C CA . ASP A 1 322 ? -31.859 -40.458 14.503 1.00 33.41 322 ASP A CA 1
ATOM 2445 C C . ASP A 1 322 ? -30.936 -41.666 14.684 1.00 37.56 322 ASP A C 1
ATOM 2446 O O . ASP A 1 322 ? -29.756 -41.524 15.022 1.00 41.71 322 ASP A O 1
ATOM 2451 N N . GLY A 1 323 ? -31.461 -42.869 14.457 1.00 32.44 323 GLY A N 1
ATOM 2452 C CA . GLY A 1 323 ? -30.689 -44.076 14.652 1.00 34.08 323 GLY A CA 1
ATOM 2453 C C . GLY A 1 323 ? -30.447 -44.453 16.094 1.00 35.99 323 GLY A C 1
ATOM 2454 O O . GLY A 1 323 ? -29.762 -45.441 16.349 1.00 41.64 323 GLY A O 1
ATOM 2455 N N . LYS A 1 324 ? -30.992 -43.718 17.048 1.00 42.50 324 LYS A N 1
ATOM 2456 C CA . LYS A 1 324 ? -30.701 -44.007 18.438 1.00 44.96 324 LYS A CA 1
ATOM 2457 C C . LYS A 1 324 ? -31.625 -45.095 18.965 1.00 44.10 324 LYS A C 1
ATOM 2458 O O . LYS A 1 324 ? -32.753 -45.281 18.498 1.00 44.31 324 LYS A O 1
ATOM 2464 N N . ASN A 1 325 ? -31.124 -45.804 19.946 1.00 45.98 325 ASN A N 1
ATOM 2465 C CA . ASN A 1 325 ? -31.749 -46.987 20.520 1.00 56.44 325 ASN A CA 1
ATOM 2466 C C . ASN A 1 325 ? -32.782 -46.659 21.596 1.00 55.98 325 ASN A C 1
ATOM 2467 O O . ASN A 1 325 ? -32.848 -47.328 22.627 1.00 63.93 325 ASN A O 1
ATOM 2472 N N . VAL A 1 326 ? -33.586 -45.625 21.409 1.00 52.06 326 VAL A N 1
ATOM 2473 C CA . VAL A 1 326 ? -34.588 -45.246 22.393 1.00 57.13 326 VAL A CA 1
ATOM 2474 C C . VAL A 1 326 ? -35.962 -45.420 21.764 1.00 56.92 326 VAL A C 1
ATOM 2475 O O . VAL A 1 326 ? -36.156 -45.121 20.581 1.00 55.39 326 VAL A O 1
ATOM 2479 N N . GLN A 1 327 ? -36.911 -45.924 22.540 1.00 56.76 327 GLN A N 1
ATOM 2480 C CA . GLN A 1 327 ? -38.285 -46.026 22.070 1.00 63.01 327 GLN A CA 1
ATOM 2481 C C . GLN A 1 327 ? -39.093 -44.883 22.668 1.00 67.81 327 GLN A C 1
ATOM 2482 O O . GLN A 1 327 ? -39.176 -44.737 23.893 1.00 73.69 327 GLN A O 1
ATOM 2488 N N . LEU A 1 328 ? -39.647 -44.054 21.796 1.00 65.17 328 LEU A N 1
ATOM 2489 C CA . LEU A 1 328 ? -40.466 -42.922 22.185 1.00 56.69 328 LEU A CA 1
ATOM 2490 C C . LEU A 1 328 ? -41.929 -43.336 22.191 1.00 51.14 328 LEU A C 1
ATOM 2491 O O . LEU A 1 328 ? -42.432 -43.870 21.199 1.00 62.88 328 LEU A O 1
ATOM 2496 N N . ASP A 1 329 ? -42.596 -43.111 23.316 1.00 44.72 329 ASP A N 1
ATOM 2497 C CA . ASP A 1 329 ? -44.054 -43.182 23.404 1.00 45.21 329 ASP A CA 1
ATOM 2498 C C . ASP A 1 329 ? -44.553 -41.759 23.163 1.00 41.20 329 ASP A C 1
ATOM 2499 O O . ASP A 1 329 ? -44.654 -40.946 24.080 1.00 45.74 329 ASP A O 1
ATOM 2504 N N . LEU A 1 330 ? -44.844 -41.441 21.901 1.00 36.45 330 LEU A N 1
ATOM 2505 C CA . LEU A 1 330 ? -45.166 -40.064 21.536 1.00 32.52 330 LEU A CA 1
ATOM 2506 C C . LEU A 1 330 ? -46.422 -39.550 22.253 1.00 35.45 330 LEU A C 1
ATOM 2507 O O . LEU A 1 330 ? -46.445 -38.410 22.723 1.00 41.85 330 LEU A O 1
ATOM 2512 N N . LYS A 1 331 ? -47.483 -40.359 22.325 1.00 40.98 331 LYS A N 1
ATOM 2513 C CA . LYS A 1 331 ? -48.667 -39.980 23.104 1.00 44.88 331 LYS A CA 1
ATOM 2514 C C . LYS A 1 331 ? -48.301 -39.645 24.545 1.00 47.22 331 LYS A C 1
ATOM 2515 O O . LYS A 1 331 ? -48.742 -38.624 25.091 1.00 43.88 331 LYS A O 1
ATOM 2521 N N . ARG A 1 332 ? -47.508 -40.513 25.181 1.00 49.30 332 ARG A N 1
ATOM 2522 C CA . ARG A 1 332 ? -47.045 -40.265 26.544 1.00 48.16 332 ARG A CA 1
ATOM 2523 C C . ARG A 1 332 ? -46.234 -38.973 26.645 1.00 46.84 332 ARG A C 1
ATOM 2524 O O . ARG A 1 332 ? -46.369 -38.229 27.625 1.00 40.81 332 ARG A O 1
ATOM 2532 N N . MET A 1 333 ? -45.368 -38.697 25.657 1.00 34.23 333 MET A N 1
ATOM 2533 C CA . MET A 1 333 ? -44.582 -37.468 25.708 1.00 41.67 333 MET A CA 1
ATOM 2534 C C . MET A 1 333 ? -45.475 -36.237 25.622 1.00 41.08 333 MET A C 1
ATOM 2535 O O . MET A 1 333 ? -45.197 -35.212 26.255 1.00 47.54 333 MET A O 1
ATOM 2540 N N . ILE A 1 334 ? -46.550 -36.323 24.841 1.00 34.45 334 ILE A N 1
ATOM 2541 C CA . ILE A 1 334 ? -47.470 -35.204 24.729 1.00 40.02 334 ILE A CA 1
ATOM 2542 C C . ILE A 1 334 ? -48.344 -35.111 25.970 1.00 44.53 334 ILE A C 1
ATOM 2543 O O . ILE A 1 334 ? -48.685 -34.014 26.431 1.00 45.28 334 ILE A O 1
ATOM 2548 N N . SER A 1 335 ? -48.690 -36.261 26.547 1.00 48.53 335 SER A N 1
ATOM 2549 C CA . SER A 1 335 ? -49.390 -36.278 27.822 1.00 37.26 335 SER A CA 1
ATOM 2550 C C . SER A 1 335 ? -48.551 -35.615 28.912 1.00 46.67 335 SER A C 1
ATOM 2551 O O . SER A 1 335 ? -49.074 -34.854 29.735 1.00 40.12 335 SER A O 1
ATOM 2554 N N . ASP A 1 336 ? -47.240 -35.873 28.910 1.00 44.29 336 ASP A N 1
ATOM 2555 C CA . ASP A 1 336 ? -46.302 -35.375 29.909 1.00 41.12 336 ASP A CA 1
ATOM 2556 C C . ASP A 1 336 ? -45.834 -33.953 29.656 1.00 45.35 336 ASP A C 1
ATOM 2557 O O . ASP A 1 336 ? -45.201 -33.370 30.535 1.00 49.16 336 ASP A O 1
ATOM 2562 N N . ALA A 1 337 ? -46.105 -33.391 28.483 1.00 40.82 337 ALA A N 1
ATOM 2563 C CA . ALA A 1 337 ? -45.487 -32.120 28.124 1.00 37.18 337 ALA A CA 1
ATOM 2564 C C . ALA A 1 337 ? -45.905 -30.950 29.018 1.00 44.23 337 ALA A C 1
ATOM 2565 O O . ALA A 1 337 ? -45.038 -30.114 29.333 1.00 41.86 337 ALA A O 1
ATOM 2567 N N . PRO A 1 338 ? -47.162 -30.816 29.458 1.00 47.37 338 PRO A N 1
ATOM 2568 C CA . PRO A 1 338 ? -47.483 -29.718 30.392 1.00 49.71 338 PRO A CA 1
ATOM 2569 C C . PRO A 1 338 ? -46.602 -29.681 31.627 1.00 51.21 338 PRO A C 1
ATOM 2570 O O . PRO A 1 338 ? -46.118 -28.603 32.003 1.00 56.01 338 PRO A O 1
ATOM 2574 N N . GLN A 1 339 ? -46.383 -30.828 32.281 1.00 50.89 339 GLN A N 1
ATOM 2575 C CA . GLN A 1 339 ? -45.523 -30.843 33.464 1.00 56.35 339 GLN A CA 1
ATOM 2576 C C . GLN A 1 339 ? -44.074 -30.564 33.092 1.00 52.66 339 GLN A C 1
ATOM 2577 O O . GLN A 1 339 ? -43.392 -29.796 33.779 1.00 55.57 339 GLN A O 1
ATOM 2583 N N . ASN A 1 340 ? -43.592 -31.170 31.999 1.00 46.93 340 ASN A N 1
ATOM 2584 C CA . ASN A 1 340 ? -42.212 -30.956 31.572 1.00 47.48 340 ASN A CA 1
ATOM 2585 C C . ASN A 1 340 ? -41.958 -29.498 31.215 1.00 52.93 340 ASN A C 1
ATOM 2586 O O . ASN A 1 340 ? -40.904 -28.944 31.555 1.00 62.12 340 ASN A O 1
ATOM 2591 N N . ARG A 1 341 ? -42.916 -28.857 30.536 1.00 44.95 341 ARG A N 1
ATOM 2592 C CA . ARG A 1 341 ? -42.770 -27.444 30.199 1.00 45.67 341 ARG A CA 1
ATOM 2593 C C . ARG A 1 341 ? -42.617 -26.589 31.449 1.00 49.17 341 ARG A C 1
ATOM 2594 O O . ARG A 1 341 ? -41.925 -25.568 31.419 1.00 65.33 341 ARG A O 1
ATOM 2602 N N . VAL A 1 342 ? -43.234 -27.000 32.558 1.00 51.46 342 VAL A N 1
ATOM 2603 C CA . VAL A 1 342 ? -43.151 -26.228 33.796 1.00 54.88 342 VAL A CA 1
ATOM 2604 C C . VAL A 1 342 ? -41.731 -26.245 34.353 1.00 60.77 342 VAL A C 1
ATOM 2605 O O . VAL A 1 342 ? -41.234 -25.227 34.850 1.00 61.55 342 VAL A O 1
ATOM 2609 N N . GLN A 1 343 ? -41.050 -27.391 34.265 1.00 66.90 343 GLN A N 1
ATOM 2610 C CA . GLN A 1 343 ? -39.719 -27.538 34.847 1.00 72.72 343 GLN A CA 1
ATOM 2611 C C . GLN A 1 343 ? -38.615 -26.882 34.022 1.00 78.34 343 GLN A C 1
ATOM 2612 O O . GLN A 1 343 ? -37.496 -26.744 34.527 1.00 81.31 343 GLN A O 1
ATOM 2618 N N . VAL A 1 344 ? -38.878 -26.498 32.773 1.00 82.89 344 VAL A N 1
ATOM 2619 C CA . VAL A 1 344 ? -37.899 -25.743 31.993 1.00 85.41 344 VAL A CA 1
ATOM 2620 C C . VAL A 1 344 ? -37.894 -24.301 32.490 1.00 96.60 344 VAL A C 1
ATOM 2621 O O . VAL A 1 344 ? -38.949 -23.667 32.602 1.00 98.24 344 VAL A O 1
ATOM 2625 N N . THR A 1 345 ? -36.708 -23.781 32.803 1.00 102.83 345 THR A N 1
ATOM 2626 C CA . THR A 1 345 ? -36.580 -22.453 33.387 1.00 107.71 345 THR A CA 1
ATOM 2627 C C . THR A 1 345 ? -36.426 -21.388 32.296 1.00 109.91 345 THR A C 1
ATOM 2628 O O . THR A 1 345 ? -36.429 -21.678 31.096 1.00 108.67 345 THR A O 1
ATOM 2632 N N . LYS A 1 346 ? -36.288 -20.129 32.724 1.00 112.80 346 LYS A N 1
ATOM 2633 C CA . LYS A 1 346 ? -36.147 -19.028 31.775 1.00 111.63 346 LYS A CA 1
ATOM 2634 C C . LYS A 1 346 ? -34.771 -19.022 31.117 1.00 118.76 346 LYS A C 1
ATOM 2635 O O . LYS A 1 346 ? -34.649 -18.651 29.943 1.00 117.56 346 LYS A O 1
ATOM 2641 N N . GLU A 1 347 ? -33.727 -19.426 31.853 1.00 123.38 347 GLU A N 1
ATOM 2642 C CA . GLU A 1 347 ? -32.376 -19.447 31.295 1.00 127.16 347 GLU A CA 1
ATOM 2643 C C . GLU A 1 347 ? -32.176 -20.604 30.318 1.00 120.39 347 GLU A C 1
ATOM 2644 O O . GLU A 1 347 ? -31.326 -20.516 29.425 1.00 124.15 347 GLU A O 1
ATOM 2650 N N . GLU A 1 348 ? -32.935 -21.692 30.469 1.00 110.72 348 GLU A N 1
ATOM 2651 C CA . GLU A 1 348 ? -32.805 -22.814 29.546 1.00 105.15 348 GLU A CA 1
ATOM 2652 C C . GLU A 1 348 ? -33.291 -22.472 28.142 1.00 101.24 348 GLU A C 1
ATOM 2653 O O . GLU A 1 348 ? -32.858 -23.115 27.179 1.00 97.83 348 GLU A O 1
ATOM 2659 N N . TYR A 1 349 ? -34.173 -21.483 28.003 1.00 100.85 349 TYR A N 1
ATOM 2660 C CA . TYR A 1 349 ? -34.607 -20.998 26.691 1.00 92.50 349 TYR A CA 1
ATOM 2661 C C . TYR A 1 349 ? -33.714 -19.847 26.215 1.00 91.08 349 TYR A C 1
ATOM 2662 O O . TYR A 1 349 ? -33.275 -19.008 27.009 1.00 89.54 349 TYR A O 1
#

Radius of gyration: 20.87 Å; Cα contacts (8 Å, |Δi|>4): 453; chains: 1; bounding box: 50×59×47 Å

Secondary structure (DSSP, 8-state):
-----SSSS-STTHHHHHHHHHHHHHHHTT-SSS---SSSS-HHHHHHHHHHHHHHHHHHS-HHHHTT-HHHHHHHHHHHHHHHHHHHHHHTTHHHHT-TTSHHHHHHHHHHHHHHHHHHHHHHHTGGGS--TT---SSHHHHHHHHHHHTT-SEEEHHHHHHHHHHHH---GGGHHHHHHHH-TT-SSEEEHHHHHHHHHHH--GGGHHHHHHHHHHS-TTEEEE--HHHHHHHHHTTTTSTTEEEEEE-TTSTT-EEEEEE-TTS-EEEE--TT--HHHHHHHHHHTTS--EETT-S----HHHHHHHHHHHHHHS-TTT-

Organism: Salpingoeca rosetta (strain ATCC 50818 / BSB-021) (NCBI:txid946362)

Solvent-accessible surface area: 16396 Å² total; per-residue (Å²): 156,116,29,38,31,102,78,58,14,5,53,91,173,0,26,67,96,0,64,113,19,3,136,94,0,48,99,47,1,64,75,207,181,14,160,40,137,103,38,71,36,63,9,50,23,18,0,122,68,3,21,74,18,3,113,106,0,39,90,82,21,94,50,114,88,1,94,91,11,62,5,0,0,0,12,0,40,12,1,44,33,5,1,189,72,0,10,135,17,11,147,62,32,45,159,89,2,76,49,87,111,12,119,63,9,122,67,1,67,121,52,6,36,4,2,15,9,17,14,28,1,3,74,21,0,3,117,85,0,84,70,39,56,106,23,81,2,84,66,105,71,0,88,83,0,1,119,124,63,8,26,120,101,16,9,0,48,26,88,64,0,25,71,35,0,55,93,71,29,46,7,43,135,39,0,5,96,20,0,39,151,25,1,6,19,2,84,5,59,11,0,0,15,24,1,0,5,5,2,2,46,8,0,33,49,44,95,70,3,4,17,1,0,16,3,0,10,71,76,13,42,0,56,55,36,53,40,35,120,95,83,1,51,47,41,0,131,139,36,79,144,67,47,3,0,7,0,0,18,12,6,18,88,93,19,7,68,15,3,1,1,16,1,29,163,81,24,135,42,51,36,55,47,28,141,160,102,15,2,39,66,7,4,34,32,4,70,126,106,166,60,16,65,55,2,26,11,113,125,64,169,42,90,10,129,142,41,12,75,46,0,61,115,70,24,103,121,24,67,143,157,117,77